Protein AF-A0A9N9Y2B2-F1 (afdb_monomer_lite)

Organism: NCBI:txid160290

Radius of gyration: 18.9 Å; chains: 1; bounding box: 48×34×52 Å

pLDDT: mean 86.0, std 14.07, range [33.62, 98.44]

Structure (mmCIF, N/CA/C/O backbone):
data_AF-A0A9N9Y2B2-F1
#
_entry.id   AF-A0A9N9Y2B2-F1
#
loop_
_atom_site.group_PDB
_atom_site.id
_atom_site.type_symbol
_atom_site.label_atom_id
_atom_site.label_alt_id
_atom_site.label_comp_id
_atom_site.label_asym_id
_atom_site.label_entity_id
_atom_site.label_seq_id
_atom_site.pdbx_PDB_ins_code
_atom_site.Cartn_x
_atom_site.Cartn_y
_atom_site.Cartn_z
_atom_site.occupancy
_atom_site.B_iso_or_equiv
_atom_site.auth_seq_id
_atom_site.auth_comp_id
_atom_site.auth_asym_id
_atom_site.auth_atom_id
_atom_site.pdbx_PDB_model_num
ATOM 1 N N . MET A 1 1 ? -9.941 16.160 -20.538 1.00 33.62 1 MET A N 1
ATOM 2 C CA . MET A 1 1 ? -9.736 14.767 -20.983 1.00 33.62 1 MET A CA 1
ATOM 3 C C . MET A 1 1 ? -9.881 13.913 -19.745 1.00 33.62 1 MET A C 1
ATOM 5 O O . MET A 1 1 ? -9.112 14.104 -18.819 1.00 33.62 1 MET A O 1
ATOM 9 N N . THR A 1 2 ? -10.937 13.114 -19.656 1.00 33.88 2 THR A N 1
ATOM 10 C CA . THR A 1 2 ? -11.208 12.275 -18.484 1.00 33.88 2 THR A CA 1
ATOM 11 C C . THR A 1 2 ? -10.246 11.093 -18.519 1.00 33.88 2 THR A C 1
ATOM 13 O O . THR A 1 2 ? -10.401 10.207 -19.362 1.00 33.88 2 THR A O 1
ATOM 16 N N . SER A 1 3 ? -9.213 11.123 -17.678 1.00 42.12 3 SER A N 1
ATOM 17 C CA . SER A 1 3 ? -8.336 9.982 -17.426 1.00 42.12 3 SER A CA 1
ATOM 18 C C . SER A 1 3 ? -9.209 8.787 -17.047 1.00 42.12 3 SER A C 1
ATOM 20 O O . SER A 1 3 ? -10.026 8.857 -16.135 1.00 42.12 3 SER A O 1
ATOM 22 N N . ASN A 1 4 ? -9.094 7.689 -17.792 1.00 54.09 4 ASN A N 1
ATOM 23 C CA . ASN A 1 4 ? -9.629 6.414 -17.340 1.00 54.09 4 ASN A CA 1
ATOM 24 C C . ASN A 1 4 ? -8.776 6.005 -16.125 1.00 54.09 4 ASN A C 1
ATOM 26 O O . ASN A 1 4 ? -7.581 5.772 -16.326 1.00 54.09 4 ASN A O 1
ATOM 30 N N . PRO A 1 5 ? -9.323 5.919 -14.896 1.00 53.19 5 PRO A N 1
ATOM 31 C CA . PRO A 1 5 ? -8.529 5.616 -13.701 1.00 53.19 5 PRO A CA 1
ATOM 32 C C . PRO A 1 5 ? -7.831 4.252 -13.801 1.00 53.19 5 PRO A C 1
ATOM 34 O O . PRO A 1 5 ? -6.803 4.024 -13.172 1.00 53.19 5 PRO A O 1
ATOM 37 N N . ALA A 1 6 ? -8.333 3.364 -14.666 1.00 65.56 6 ALA A N 1
ATOM 38 C CA . ALA A 1 6 ? -7.722 2.080 -14.978 1.00 65.56 6 ALA A CA 1
ATOM 39 C C . ALA A 1 6 ? -6.561 2.155 -15.988 1.00 65.56 6 ALA A C 1
ATOM 41 O O . ALA A 1 6 ? -6.009 1.113 -16.313 1.00 65.56 6 ALA A O 1
ATOM 42 N N . GLY A 1 7 ? -6.178 3.322 -16.515 1.00 86.25 7 GLY A N 1
ATOM 43 C CA . GLY A 1 7 ? -5.152 3.447 -17.560 1.00 86.25 7 GLY A CA 1
ATOM 44 C C . GLY A 1 7 ? -3.807 2.815 -17.172 1.00 86.25 7 GLY A C 1
ATOM 45 O O . GLY A 1 7 ? -3.395 1.845 -17.816 1.00 86.25 7 GLY A O 1
ATOM 46 N N . PRO A 1 8 ? -3.150 3.286 -16.093 1.00 92.69 8 PRO A N 1
ATOM 47 C CA . PRO A 1 8 ? -1.870 2.733 -15.647 1.00 92.69 8 PRO A CA 1
ATOM 48 C C . PRO A 1 8 ? -1.930 1.232 -15.328 1.00 92.69 8 PRO A C 1
ATOM 50 O O . PRO A 1 8 ? -1.086 0.463 -15.786 1.00 92.69 8 PRO A O 1
ATOM 53 N N . LEU A 1 9 ? -2.962 0.791 -14.600 1.00 92.75 9 LEU A N 1
ATOM 54 C CA . LEU A 1 9 ? -3.143 -0.621 -14.243 1.00 92.75 9 LEU A CA 1
ATOM 55 C C . LEU A 1 9 ? -3.489 -1.504 -15.443 1.00 92.75 9 LEU A C 1
ATOM 57 O O . LEU A 1 9 ? -3.036 -2.641 -15.512 1.00 92.75 9 LEU A O 1
ATOM 61 N N . SER A 1 10 ? -4.266 -1.003 -16.401 1.00 92.56 10 SER A N 1
ATOM 62 C CA . SER A 1 10 ? -4.596 -1.724 -17.632 1.00 92.56 10 SER A CA 1
ATOM 63 C C . SER A 1 10 ? -3.347 -1.939 -18.482 1.00 92.56 10 SER A C 1
ATOM 65 O O . SER A 1 10 ? -3.131 -3.048 -18.975 1.00 92.56 10 SER A O 1
ATOM 67 N N . ASN A 1 11 ? -2.502 -0.911 -18.621 1.00 92.56 11 ASN A N 1
ATOM 68 C CA . ASN A 1 11 ? -1.209 -1.028 -19.299 1.00 92.56 11 ASN A CA 1
ATOM 69 C C . ASN A 1 11 ? -0.308 -2.042 -18.581 1.00 92.56 11 ASN A C 1
ATOM 71 O O . ASN A 1 11 ? 0.253 -2.935 -19.220 1.00 92.56 11 ASN A O 1
ATOM 75 N N . CYS A 1 12 ? -0.240 -1.953 -17.250 1.00 94.38 12 CYS A N 1
ATOM 76 C CA . CYS A 1 12 ? 0.506 -2.884 -16.406 1.00 94.38 12 CYS A CA 1
ATOM 77 C C . CYS A 1 12 ? 0.048 -4.325 -16.595 1.00 94.38 12 CYS A C 1
ATOM 79 O O . CYS A 1 12 ? 0.856 -5.196 -16.910 1.00 94.38 12 CYS A O 1
ATOM 81 N N . LEU A 1 13 ? -1.258 -4.571 -16.528 1.00 92.12 13 LEU A N 1
ATOM 82 C CA . LEU A 1 13 ? -1.833 -5.892 -16.731 1.00 92.12 13 LEU A CA 1
ATOM 83 C C . LEU A 1 13 ? -1.521 -6.449 -18.125 1.00 92.12 13 LEU A C 1
ATOM 85 O O . LEU A 1 13 ? -1.232 -7.640 -18.252 1.00 92.12 13 LEU A O 1
ATOM 89 N N . ALA A 1 14 ? -1.560 -5.616 -19.168 1.00 90.88 14 ALA A N 1
ATOM 90 C CA . ALA A 1 14 ? -1.203 -6.034 -20.521 1.00 90.88 14 ALA A CA 1
ATOM 91 C C . ALA A 1 14 ? 0.268 -6.477 -20.604 1.00 90.88 14 ALA A C 1
ATOM 93 O O . ALA A 1 14 ? 0.543 -7.580 -21.084 1.00 90.88 14 ALA A O 1
ATOM 94 N N . LEU A 1 15 ? 1.198 -5.678 -20.070 1.00 90.06 15 LEU A N 1
ATOM 95 C CA . LEU A 1 15 ? 2.626 -6.014 -20.051 1.00 90.06 15 LEU A CA 1
ATOM 96 C C . LEU A 1 15 ? 2.925 -7.244 -19.185 1.00 90.06 15 LEU A C 1
ATOM 98 O O . LEU A 1 15 ? 3.677 -8.118 -19.614 1.00 90.06 15 LEU A O 1
ATOM 102 N N . CYS A 1 16 ? 2.301 -7.373 -18.012 1.00 87.56 16 CYS A N 1
ATOM 103 C CA . CYS A 1 16 ? 2.451 -8.546 -17.147 1.00 87.56 16 CYS A CA 1
ATOM 104 C C . CYS A 1 16 ? 1.927 -9.824 -17.810 1.00 87.56 16 CYS A C 1
ATOM 106 O O . CYS A 1 16 ? 2.573 -10.865 -17.719 1.00 87.56 16 CYS A O 1
ATOM 108 N N . ARG A 1 17 ? 0.796 -9.764 -18.527 1.00 86.81 17 ARG A N 1
ATOM 109 C CA . ARG A 1 17 ? 0.278 -10.910 -19.298 1.00 86.81 17 ARG A CA 1
ATOM 110 C C . ARG A 1 17 ? 1.218 -11.307 -20.424 1.00 86.81 17 ARG A C 1
ATOM 112 O O . ARG A 1 17 ? 1.419 -12.496 -20.650 1.00 86.81 17 ARG A O 1
ATOM 119 N N . MET A 1 18 ? 1.796 -10.336 -21.130 1.00 84.12 18 MET A N 1
ATOM 120 C CA . MET A 1 18 ? 2.814 -10.630 -22.136 1.00 84.12 18 MET A CA 1
ATOM 121 C C . MET A 1 18 ? 4.026 -11.292 -21.484 1.00 84.12 18 MET A C 1
ATOM 123 O O . MET A 1 18 ? 4.468 -12.327 -21.965 1.00 84.12 18 MET A O 1
ATOM 127 N N . TRP A 1 19 ? 4.524 -10.759 -20.370 1.00 78.75 19 TRP A N 1
ATOM 128 C CA . TRP A 1 19 ? 5.660 -11.331 -19.645 1.00 78.75 19 TRP A CA 1
ATOM 129 C C . TRP A 1 19 ? 5.400 -12.764 -19.166 1.00 78.75 19 TRP A C 1
ATOM 131 O O . TRP A 1 19 ? 6.219 -13.636 -19.436 1.00 78.75 19 TRP A O 1
ATOM 141 N N . ALA A 1 20 ? 4.231 -13.043 -18.583 1.00 78.56 20 ALA A N 1
ATOM 142 C CA . ALA A 1 20 ? 3.849 -14.386 -18.138 1.00 78.56 20 ALA A CA 1
ATOM 143 C C . ALA A 1 20 ? 3.726 -15.403 -19.289 1.00 78.56 20 ALA A C 1
ATOM 145 O O . ALA A 1 20 ? 3.994 -16.587 -19.102 1.00 78.56 20 ALA A O 1
ATOM 146 N N . ASN A 1 21 ? 3.326 -14.946 -20.480 1.00 75.25 21 ASN A N 1
ATOM 147 C CA . ASN A 1 21 ? 3.127 -15.797 -21.655 1.00 75.25 21 ASN A CA 1
ATOM 148 C C . ASN A 1 21 ? 4.372 -15.919 -22.550 1.00 75.25 21 ASN A C 1
ATOM 150 O O . ASN A 1 21 ? 4.338 -16.655 -23.539 1.00 75.25 21 ASN A O 1
ATOM 154 N N . ASN A 1 22 ? 5.462 -15.207 -22.252 1.00 66.62 22 ASN A N 1
ATOM 155 C CA . ASN A 1 22 ? 6.689 -15.333 -23.030 1.00 66.62 22 ASN A CA 1
ATOM 156 C C . ASN A 1 22 ? 7.475 -16.582 -22.604 1.00 66.62 22 ASN A C 1
ATOM 158 O O . ASN A 1 22 ? 8.072 -16.644 -21.534 1.00 66.62 22 ASN A O 1
ATOM 162 N N . SER A 1 23 ? 7.489 -17.574 -23.498 1.00 52.09 23 SER A N 1
ATOM 163 C CA . SER A 1 23 ? 8.469 -18.672 -23.535 1.00 52.09 23 SER A CA 1
ATOM 164 C C . SER A 1 23 ? 9.890 -18.093 -23.696 1.00 52.09 23 SER A C 1
ATOM 166 O O . SER A 1 23 ? 9.995 -16.992 -24.246 1.00 52.09 23 SER A O 1
ATOM 168 N N . PRO A 1 24 ? 10.981 -18.763 -23.255 1.00 52.66 24 PRO A N 1
ATOM 169 C CA . PRO A 1 24 ? 12.344 -18.223 -23.296 1.00 52.66 24 PRO A CA 1
ATOM 170 C C . PRO A 1 24 ? 12.865 -18.132 -24.738 1.00 52.66 24 PRO A C 1
ATOM 172 O O . PRO A 1 24 ? 13.703 -18.908 -25.180 1.00 52.66 24 PRO A O 1
ATOM 175 N N . VAL A 1 25 ? 12.336 -17.183 -25.500 1.00 48.28 25 VAL A N 1
ATOM 176 C CA . VAL A 1 25 ? 12.856 -16.765 -26.792 1.00 48.28 25 VAL A CA 1
ATOM 177 C C . VAL A 1 25 ? 13.709 -15.538 -26.511 1.00 48.28 25 VAL A C 1
ATOM 179 O O . VAL A 1 25 ? 13.207 -14.509 -26.057 1.00 48.28 25 VAL A O 1
ATOM 182 N N . GLU A 1 26 ? 15.008 -15.675 -26.767 1.00 53.09 26 GLU A N 1
ATOM 183 C CA . GLU A 1 26 ? 16.097 -14.749 -26.413 1.00 53.09 26 GLU A CA 1
ATOM 184 C C . GLU A 1 26 ? 15.899 -13.289 -26.872 1.00 53.09 26 GLU A C 1
ATOM 186 O O . GLU A 1 26 ? 16.613 -12.406 -26.420 1.00 53.09 26 GLU A O 1
ATOM 191 N N . THR A 1 27 ? 14.915 -13.001 -27.729 1.00 52.41 27 THR A N 1
ATOM 192 C CA . THR A 1 27 ? 14.621 -11.657 -28.262 1.00 52.41 27 THR A CA 1
ATOM 193 C C . THR A 1 27 ? 13.356 -10.999 -27.694 1.00 52.41 27 THR A C 1
ATOM 195 O O . THR A 1 27 ? 13.263 -9.773 -27.696 1.00 52.41 27 THR A O 1
ATOM 198 N N . GLY A 1 28 ? 12.384 -11.764 -27.180 1.00 53.97 28 GLY A N 1
ATOM 199 C CA . GLY A 1 28 ? 11.117 -11.217 -26.662 1.00 53.97 28 GLY A CA 1
ATOM 200 C C . GLY A 1 28 ? 11.207 -10.702 -25.221 1.00 53.97 28 GLY A C 1
ATOM 201 O O . GLY A 1 28 ? 10.561 -9.715 -24.861 1.00 53.97 28 GLY A O 1
ATOM 202 N N . GLY A 1 29 ? 12.053 -11.341 -24.406 1.00 61.97 29 GLY A N 1
ATOM 203 C CA . GLY A 1 29 ? 12.238 -10.991 -22.995 1.00 61.97 29 GLY A CA 1
ATOM 204 C C . GLY A 1 29 ? 12.868 -9.613 -22.783 1.00 61.97 29 GLY A C 1
ATOM 205 O O . GLY A 1 29 ? 12.441 -8.878 -21.894 1.00 61.97 29 GLY A O 1
ATOM 206 N N . ASP A 1 30 ? 13.830 -9.228 -23.623 1.00 72.19 30 ASP A N 1
ATOM 207 C CA . ASP A 1 30 ? 14.527 -7.942 -23.498 1.00 72.19 30 ASP A CA 1
ATOM 208 C C . ASP A 1 30 ? 13.639 -6.757 -23.896 1.00 72.19 30 ASP A C 1
ATOM 210 O O . ASP A 1 30 ? 13.640 -5.726 -23.221 1.00 72.19 30 ASP A O 1
ATOM 214 N N . PHE A 1 31 ? 12.800 -6.912 -24.927 1.00 78.62 31 PHE A N 1
ATOM 215 C CA . PHE A 1 31 ? 11.842 -5.876 -25.326 1.00 78.62 31 PHE A CA 1
ATOM 216 C C . PHE A 1 31 ? 10.807 -5.587 -24.230 1.00 78.62 31 PHE A C 1
ATOM 218 O O . PHE A 1 31 ? 10.499 -4.427 -23.944 1.00 78.62 31 PHE A O 1
ATOM 225 N N . LEU A 1 32 ? 10.277 -6.632 -23.587 1.00 81.38 32 LEU A N 1
ATOM 226 C CA . LEU A 1 32 ? 9.321 -6.468 -22.492 1.00 81.38 32 LEU A CA 1
ATOM 227 C C . LEU A 1 32 ? 9.939 -5.816 -21.265 1.00 81.38 32 LEU A C 1
ATOM 229 O O . LEU A 1 32 ? 9.337 -4.918 -20.682 1.00 81.38 32 LEU A O 1
ATOM 233 N N . LYS A 1 33 ? 11.156 -6.226 -20.911 1.00 81.19 33 LYS A N 1
ATOM 234 C CA . LYS A 1 33 ? 11.938 -5.611 -19.839 1.00 81.19 33 LYS A CA 1
ATOM 235 C C . LYS A 1 33 ? 12.133 -4.112 -20.075 1.00 81.19 33 LYS A C 1
ATOM 237 O O . LYS A 1 33 ? 11.8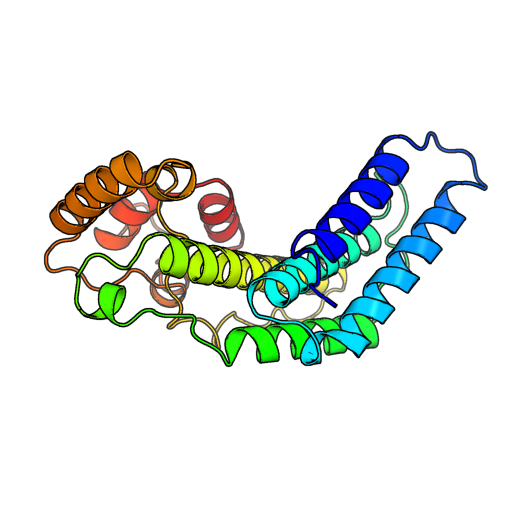98 -3.312 -19.170 1.00 81.19 33 LYS A O 1
ATOM 242 N N . VAL A 1 34 ? 12.502 -3.720 -21.297 1.00 86.88 34 VAL A N 1
ATOM 243 C CA . VAL A 1 34 ? 12.619 -2.303 -21.680 1.00 86.88 34 VAL A CA 1
ATOM 244 C C . VAL A 1 34 ? 11.266 -1.602 -21.586 1.00 86.88 34 VAL A C 1
ATOM 246 O O . VAL A 1 34 ? 11.189 -0.537 -20.988 1.00 86.88 34 VAL A O 1
ATOM 249 N N . SER A 1 35 ? 10.194 -2.218 -22.088 1.00 90.25 35 SER A N 1
ATOM 250 C CA . SER A 1 35 ? 8.844 -1.636 -22.068 1.00 90.25 35 SER A CA 1
ATOM 251 C C . SER A 1 35 ? 8.338 -1.377 -20.644 1.00 90.25 35 SER A C 1
ATOM 253 O O . SER A 1 35 ? 7.822 -0.299 -20.361 1.00 90.25 35 SER A O 1
ATOM 255 N N . MET A 1 36 ? 8.535 -2.332 -19.729 1.00 91.00 36 MET A N 1
ATOM 256 C CA . MET A 1 36 ? 8.195 -2.181 -18.310 1.00 91.00 36 MET A CA 1
ATOM 257 C C . MET A 1 36 ? 9.021 -1.081 -17.640 1.00 91.00 36 MET A C 1
ATOM 259 O O . MET A 1 36 ? 8.463 -0.266 -16.909 1.00 91.00 36 MET A O 1
ATOM 263 N N . LYS A 1 37 ? 10.333 -1.014 -17.912 1.00 90.88 37 LYS A N 1
ATOM 264 C CA . LYS A 1 37 ? 11.187 0.058 -17.378 1.00 90.88 37 LYS A CA 1
ATOM 265 C C . LYS A 1 37 ? 10.758 1.427 -17.904 1.00 90.88 37 LYS A C 1
ATOM 267 O O . LYS A 1 37 ? 10.664 2.369 -17.125 1.00 90.88 37 LYS A O 1
ATOM 272 N N . THR A 1 38 ? 10.475 1.546 -19.200 1.00 93.06 38 THR A N 1
ATOM 273 C CA . THR A 1 38 ? 9.998 2.793 -19.810 1.00 93.06 38 THR A CA 1
ATOM 274 C C . THR A 1 38 ? 8.685 3.249 -19.186 1.00 93.06 38 THR A C 1
ATOM 276 O O . THR A 1 38 ? 8.570 4.416 -18.818 1.00 93.06 38 THR A O 1
ATOM 279 N N . GLU A 1 39 ? 7.723 2.343 -19.018 1.00 95.06 39 GLU A N 1
ATOM 280 C CA . GLU A 1 39 ? 6.435 2.692 -18.420 1.00 95.06 39 GLU A CA 1
ATOM 281 C C . GLU A 1 39 ? 6.572 3.047 -16.935 1.00 95.06 39 GLU A C 1
ATOM 283 O O . GLU A 1 39 ? 5.974 4.027 -16.499 1.00 95.06 39 GLU A O 1
ATOM 288 N N . LEU A 1 40 ? 7.412 2.341 -16.166 1.00 95.50 40 LEU A N 1
ATOM 289 C CA . LEU A 1 40 ? 7.710 2.742 -14.788 1.00 95.50 40 LEU A CA 1
ATOM 290 C C . LEU A 1 40 ? 8.274 4.165 -14.737 1.00 95.50 40 LEU A C 1
ATOM 292 O O . LEU A 1 40 ? 7.774 4.988 -13.977 1.00 95.50 40 LEU A O 1
ATOM 296 N N . LEU A 1 41 ? 9.297 4.469 -15.540 1.00 95.12 41 LEU A N 1
ATOM 297 C CA . LEU A 1 41 ? 9.915 5.797 -15.547 1.00 95.12 41 LEU A CA 1
ATOM 298 C C . LEU A 1 41 ? 8.915 6.887 -15.948 1.00 95.12 41 LEU A C 1
ATOM 300 O O . LEU A 1 41 ? 8.953 7.977 -15.386 1.00 95.12 41 LEU A O 1
ATOM 304 N N . ARG A 1 42 ? 7.990 6.595 -16.869 1.00 96.38 42 ARG A N 1
ATOM 305 C CA . ARG A 1 42 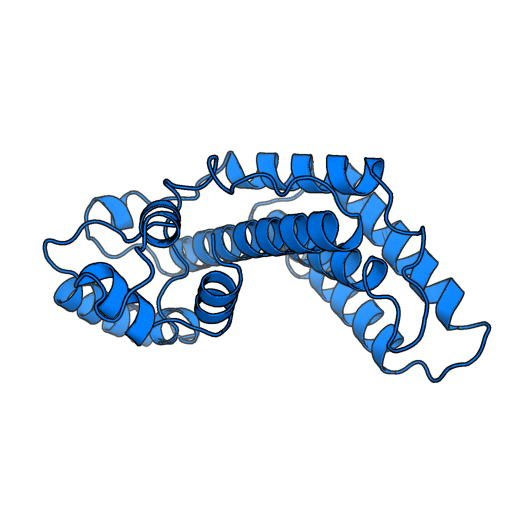? 6.887 7.504 -17.202 1.00 96.38 42 ARG A CA 1
ATOM 306 C C . ARG A 1 42 ? 6.012 7.785 -15.978 1.00 96.38 42 ARG A C 1
ATOM 308 O O . ARG A 1 42 ? 5.789 8.944 -15.645 1.00 96.38 42 ARG A O 1
ATOM 315 N N . LEU A 1 43 ? 5.572 6.741 -15.269 1.00 97.25 43 LEU A N 1
ATOM 316 C CA . LEU A 1 43 ? 4.755 6.888 -14.057 1.00 97.25 43 LEU A CA 1
ATOM 317 C C . 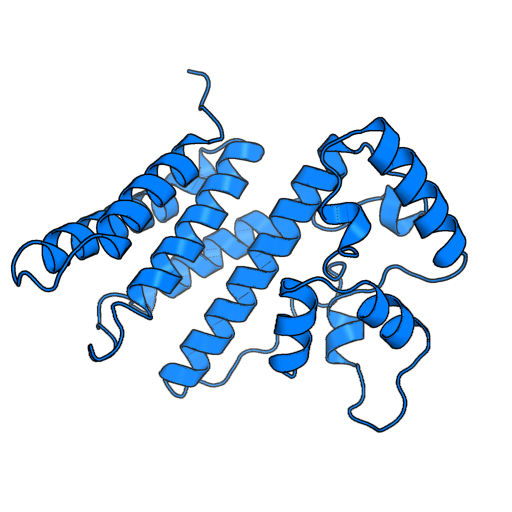LEU A 1 43 ? 5.480 7.681 -12.962 1.00 97.25 43 LEU A C 1
ATOM 319 O O . LEU A 1 43 ? 4.863 8.534 -12.334 1.00 97.25 43 LEU A O 1
ATOM 323 N N . LEU A 1 44 ? 6.780 7.445 -12.769 1.00 96.62 44 LEU A N 1
ATOM 324 C CA . LEU A 1 44 ? 7.601 8.156 -11.782 1.00 96.62 44 LEU A CA 1
ATOM 325 C C . LEU A 1 44 ? 7.801 9.646 -12.107 1.00 96.62 44 LEU A C 1
ATOM 327 O O . LEU A 1 44 ? 8.050 10.425 -11.194 1.00 96.62 44 LEU A O 1
ATOM 331 N N . ASN A 1 45 ? 7.675 10.050 -13.373 1.00 96.44 45 ASN A N 1
ATOM 332 C CA . ASN A 1 45 ? 7.804 11.452 -13.782 1.00 96.44 45 ASN A CA 1
ATOM 333 C C . ASN A 1 45 ? 6.464 12.201 -13.804 1.00 96.44 45 ASN A C 1
ATOM 335 O O . ASN A 1 45 ? 6.436 13.407 -13.587 1.00 96.44 45 ASN A O 1
ATOM 339 N N . GLU A 1 46 ? 5.362 11.502 -14.081 1.00 95.50 46 GLU A N 1
ATOM 340 C CA . GLU A 1 46 ? 4.052 12.121 -14.341 1.00 95.50 46 GLU A CA 1
ATOM 341 C C . GLU A 1 46 ? 3.089 12.029 -13.147 1.00 95.50 46 GLU A C 1
ATOM 343 O O . GLU A 1 46 ? 1.976 12.547 -13.216 1.00 95.50 46 GLU A O 1
ATOM 348 N N . TYR A 1 47 ? 3.470 11.371 -12.041 1.00 95.75 47 TYR A N 1
ATOM 349 C CA . TYR A 1 47 ? 2.506 11.035 -10.988 1.00 95.75 47 TYR A CA 1
ATOM 350 C C . TYR A 1 47 ? 1.796 12.238 -10.360 1.00 95.75 47 TYR A C 1
ATOM 352 O O . TYR A 1 47 ? 0.636 12.124 -9.975 1.00 95.75 47 TYR A O 1
ATOM 360 N N . GLN A 1 48 ? 2.463 13.390 -10.280 1.00 94.94 48 GLN A N 1
ATOM 361 C CA . GLN A 1 48 ? 1.904 14.610 -9.688 1.00 94.94 48 GLN A CA 1
ATOM 362 C C . GLN A 1 48 ? 0.757 15.209 -10.518 1.00 94.94 48 GLN A C 1
ATOM 364 O O . GLN A 1 48 ? 0.017 16.054 -10.020 1.00 94.94 48 GLN A O 1
ATOM 369 N N . GLU A 1 49 ? 0.598 14.776 -11.770 1.00 93.94 49 GLU A N 1
ATOM 370 C CA . GLU A 1 49 ? -0.465 15.223 -12.673 1.00 93.94 49 GLU A CA 1
ATOM 371 C C . GLU A 1 49 ? -1.733 14.358 -12.566 1.00 93.94 49 GLU A C 1
ATOM 373 O O . GLU A 1 49 ? -2.775 14.715 -13.123 1.00 93.94 49 GLU A O 1
ATOM 378 N N . TYR A 1 50 ? -1.671 13.221 -11.862 1.00 93.44 50 TYR A N 1
ATOM 379 C CA . TYR A 1 50 ? -2.797 12.299 -11.733 1.00 93.44 50 TYR A CA 1
ATOM 380 C C . TYR A 1 50 ? -3.794 12.715 -10.646 1.00 93.44 50 TYR A C 1
ATOM 382 O O . TYR A 1 50 ? -3.439 13.194 -9.572 1.00 93.44 50 TYR A O 1
ATOM 390 N N . ASP A 1 51 ? -5.074 12.454 -10.912 1.00 90.50 51 ASP A N 1
ATOM 391 C CA . ASP A 1 51 ? -6.169 12.607 -9.958 1.00 90.50 51 ASP A CA 1
ATOM 392 C C . ASP A 1 51 ? -6.304 11.379 -9.042 1.00 90.50 51 ASP A C 1
ATOM 394 O O . ASP A 1 51 ? -5.781 10.310 -9.343 1.00 90.50 51 ASP A O 1
ATOM 398 N N . GLY A 1 52 ? -7.020 11.510 -7.919 1.00 87.12 52 GLY A N 1
ATOM 399 C CA . GLY A 1 52 ? -6.978 10.560 -6.794 1.00 87.12 52 GLY A CA 1
ATOM 400 C C . GLY A 1 52 ? -6.994 9.067 -7.160 1.00 87.12 52 GLY A C 1
ATOM 401 O O . GLY A 1 52 ? -6.105 8.326 -6.743 1.00 87.12 52 GLY A O 1
ATOM 402 N N . ALA A 1 53 ? -7.959 8.612 -7.965 1.00 88.25 53 ALA A N 1
ATOM 403 C CA . ALA A 1 53 ? -8.043 7.202 -8.357 1.00 88.25 53 ALA A CA 1
ATOM 404 C C . ALA A 1 53 ? -6.922 6.784 -9.328 1.00 88.25 53 ALA A C 1
ATOM 406 O O . ALA A 1 53 ? -6.326 5.718 -9.160 1.00 88.25 53 ALA A O 1
ATOM 407 N N . THR A 1 54 ? -6.600 7.629 -10.312 1.00 93.25 54 THR A N 1
ATOM 408 C CA . THR A 1 54 ? -5.519 7.376 -11.278 1.00 93.25 54 THR A CA 1
ATOM 409 C C . THR A 1 54 ? -4.153 7.381 -10.598 1.00 93.25 54 THR A C 1
ATOM 411 O O . THR A 1 54 ? -3.296 6.577 -10.950 1.00 93.25 54 THR A O 1
ATOM 414 N N . LEU A 1 55 ? -3.958 8.233 -9.590 1.00 95.25 55 LEU A N 1
ATOM 415 C CA . LEU A 1 55 ? -2.740 8.341 -8.794 1.00 95.25 55 LEU A CA 1
ATOM 416 C C . LEU A 1 55 ? -2.451 7.031 -8.050 1.00 95.25 55 LEU A C 1
ATOM 418 O O . LEU A 1 55 ? -1.345 6.501 -8.135 1.00 95.25 55 LEU A O 1
ATOM 422 N N . VAL A 1 56 ? -3.457 6.469 -7.369 1.00 95.12 56 VAL A N 1
ATOM 423 C CA . VAL A 1 56 ? -3.319 5.178 -6.674 1.00 95.12 56 VAL A CA 1
ATOM 424 C C . VAL A 1 56 ? -3.092 4.043 -7.675 1.00 95.12 56 VAL A C 1
ATOM 426 O O . VAL A 1 56 ? -2.215 3.210 -7.459 1.00 95.12 56 VAL A O 1
ATOM 429 N N . ALA A 1 57 ? -3.812 4.030 -8.800 1.00 95.75 57 ALA A N 1
ATOM 430 C CA . ALA A 1 57 ? -3.612 3.039 -9.858 1.00 95.75 57 ALA A CA 1
ATOM 431 C C . ALA A 1 57 ? -2.200 3.113 -10.476 1.00 95.75 57 ALA A C 1
ATOM 433 O O . ALA A 1 57 ? -1.567 2.085 -10.718 1.00 95.75 57 ALA A O 1
ATOM 434 N N . ALA A 1 58 ? -1.681 4.322 -10.703 1.00 97.38 58 ALA A N 1
ATOM 435 C CA . ALA A 1 58 ? -0.316 4.558 -11.163 1.00 97.38 58 ALA A CA 1
ATOM 436 C C . ALA A 1 58 ? 0.713 4.052 -10.149 1.00 97.38 58 ALA A C 1
ATOM 438 O O . ALA A 1 58 ? 1.665 3.377 -10.533 1.00 97.38 58 ALA A O 1
ATOM 439 N N . PHE A 1 59 ? 0.497 4.315 -8.861 1.00 97.62 59 PHE A N 1
ATOM 440 C CA . PHE A 1 59 ? 1.378 3.841 -7.800 1.00 97.62 59 PHE A CA 1
ATOM 441 C C . PHE A 1 59 ? 1.396 2.308 -7.704 1.00 97.62 59 PHE A C 1
ATOM 443 O O . PHE A 1 59 ? 2.463 1.698 -7.662 1.00 97.62 59 PHE A O 1
ATOM 450 N N . GLN A 1 60 ? 0.229 1.664 -7.779 1.00 97.44 60 GLN A N 1
ATOM 451 C CA . GLN A 1 60 ? 0.115 0.202 -7.823 1.00 97.44 60 GLN A CA 1
ATOM 452 C C . GLN A 1 60 ? 0.837 -0.396 -9.038 1.00 97.44 60 GLN A C 1
ATOM 454 O O . GLN A 1 60 ? 1.606 -1.346 -8.892 1.00 97.44 60 GLN A O 1
ATOM 459 N N . ALA A 1 61 ? 0.642 0.178 -10.229 1.00 97.31 61 ALA A N 1
ATOM 460 C CA . ALA A 1 61 ? 1.343 -0.243 -11.440 1.00 97.31 61 ALA A CA 1
ATOM 461 C C . ALA A 1 61 ? 2.868 -0.086 -11.305 1.00 97.31 61 ALA A C 1
ATOM 463 O O . ALA A 1 61 ? 3.616 -0.989 -11.683 1.00 97.31 61 ALA A O 1
ATOM 464 N N . ALA A 1 62 ? 3.332 1.024 -10.723 1.00 97.06 62 ALA A N 1
ATOM 465 C CA . ALA A 1 62 ? 4.749 1.281 -10.489 1.00 97.06 62 ALA A CA 1
ATOM 466 C C . ALA A 1 62 ? 5.387 0.223 -9.572 1.00 97.06 62 ALA A C 1
ATOM 468 O O . ALA A 1 62 ? 6.447 -0.312 -9.902 1.00 97.06 62 ALA A O 1
ATOM 469 N N . ILE A 1 63 ? 4.715 -0.146 -8.474 1.00 96.62 63 ILE A N 1
ATOM 470 C CA . ILE A 1 63 ? 5.169 -1.215 -7.570 1.00 96.62 63 ILE A CA 1
ATOM 471 C C . ILE A 1 63 ? 5.236 -2.561 -8.307 1.00 96.62 63 ILE A C 1
ATOM 473 O O . ILE A 1 63 ? 6.229 -3.274 -8.184 1.00 96.62 63 ILE A O 1
ATOM 477 N N . ILE A 1 64 ? 4.231 -2.902 -9.121 1.00 95.06 64 ILE A N 1
ATOM 478 C CA . ILE A 1 64 ? 4.228 -4.157 -9.894 1.00 95.06 64 ILE A CA 1
ATOM 479 C C . ILE A 1 64 ? 5.407 -4.205 -10.875 1.00 95.06 64 ILE A C 1
ATOM 481 O O . ILE A 1 64 ? 6.098 -5.223 -10.948 1.00 95.06 64 ILE A O 1
ATOM 485 N N . TYR A 1 65 ? 5.683 -3.117 -11.602 1.00 93.69 65 TYR A N 1
ATOM 486 C CA . TYR A 1 65 ? 6.851 -3.059 -12.486 1.00 93.69 65 TYR A CA 1
ATOM 487 C C . TYR A 1 65 ? 8.165 -3.178 -11.714 1.00 93.69 65 TYR A C 1
ATOM 489 O O . TYR A 1 65 ? 9.075 -3.872 -12.170 1.00 93.69 65 TYR A O 1
ATOM 497 N N . ALA A 1 66 ? 8.270 -2.543 -10.544 1.00 92.62 66 ALA A N 1
ATOM 498 C CA . ALA A 1 66 ? 9.442 -2.648 -9.681 1.00 92.62 66 ALA A CA 1
ATOM 499 C C . ALA A 1 66 ? 9.678 -4.098 -9.223 1.00 92.62 66 ALA A C 1
ATOM 501 O O . ALA A 1 66 ? 10.790 -4.608 -9.370 1.00 92.62 66 ALA A O 1
ATOM 502 N N . ILE A 1 67 ? 8.626 -4.798 -8.779 1.00 90.56 67 ILE A N 1
ATOM 503 C CA . ILE A 1 67 ? 8.673 -6.228 -8.429 1.00 90.56 67 ILE A CA 1
ATOM 504 C C . ILE A 1 67 ? 9.126 -7.063 -9.634 1.00 90.56 67 ILE A C 1
ATOM 506 O O . ILE A 1 67 ? 10.045 -7.870 -9.508 1.00 90.56 67 ILE A O 1
ATOM 510 N N . ALA A 1 68 ? 8.535 -6.849 -10.814 1.00 86.75 68 ALA A N 1
ATOM 511 C CA . ALA A 1 68 ? 8.890 -7.592 -12.025 1.00 86.75 68 ALA A CA 1
ATOM 512 C C . ALA A 1 68 ? 10.358 -7.385 -12.445 1.00 86.75 68 ALA A C 1
ATOM 514 O O . ALA A 1 68 ? 11.006 -8.314 -12.924 1.00 86.75 68 ALA A O 1
ATOM 515 N N . MET A 1 69 ? 10.914 -6.185 -12.246 1.00 84.44 69 MET A N 1
ATOM 516 C CA . MET A 1 69 ? 12.325 -5.907 -12.543 1.00 84.44 69 MET A CA 1
ATOM 517 C C . MET A 1 69 ? 13.289 -6.467 -11.495 1.00 84.44 69 MET A C 1
ATOM 519 O O . MET A 1 69 ? 14.399 -6.873 -11.854 1.00 84.44 69 MET A O 1
ATOM 523 N N . LEU A 1 70 ? 12.875 -6.507 -10.225 1.00 82.62 70 LEU A N 1
ATOM 524 C CA . LEU A 1 70 ? 13.643 -7.133 -9.150 1.00 82.62 70 LEU A CA 1
ATOM 525 C C . LEU A 1 70 ? 13.690 -8.663 -9.322 1.00 82.62 70 LEU A C 1
ATOM 527 O O . LEU A 1 70 ? 14.732 -9.275 -9.086 1.00 82.62 70 LEU A O 1
ATOM 531 N N . PHE A 1 71 ? 12.606 -9.265 -9.831 1.00 78.69 71 PHE A N 1
ATOM 532 C CA . PHE A 1 71 ? 12.453 -10.711 -10.046 1.00 78.69 71 PHE A CA 1
ATOM 533 C C . PHE A 1 71 ? 12.142 -11.070 -11.520 1.00 78.69 71 PHE A C 1
ATOM 535 O O . PHE A 1 71 ? 11.042 -11.524 -11.837 1.00 78.69 71 PHE A O 1
ATOM 542 N N . PRO A 1 72 ? 13.105 -10.916 -12.449 1.00 64.06 72 PRO A N 1
ATOM 543 C CA . PRO A 1 72 ? 12.856 -10.966 -13.895 1.00 64.06 72 PRO A CA 1
ATOM 544 C C . PRO A 1 72 ? 12.496 -12.347 -14.475 1.00 64.06 72 PRO A C 1
ATOM 546 O O . PRO A 1 72 ? 11.935 -12.385 -15.572 1.00 64.06 72 PRO A O 1
ATOM 549 N N . ALA A 1 73 ? 12.824 -13.459 -13.798 1.00 63.19 73 ALA A N 1
ATOM 550 C CA . ALA A 1 73 ? 12.362 -14.826 -14.097 1.00 63.19 73 ALA A CA 1
ATOM 551 C C . ALA A 1 73 ? 12.887 -15.837 -13.051 1.00 63.19 73 ALA A C 1
ATOM 553 O O . ALA A 1 73 ? 13.958 -15.610 -12.477 1.00 63.19 73 ALA A O 1
ATOM 554 N N . PRO A 1 74 ? 12.233 -17.004 -12.872 1.00 47.53 74 PRO A N 1
ATOM 555 C CA . PRO A 1 74 ? 12.861 -18.153 -12.228 1.00 47.53 74 PRO A CA 1
ATOM 556 C C . PRO A 1 74 ? 14.142 -18.519 -12.993 1.00 47.53 74 PRO A C 1
ATOM 558 O O . PRO A 1 74 ? 14.108 -18.693 -14.209 1.00 47.53 74 PRO A O 1
ATOM 561 N N . HIS A 1 75 ? 15.269 -18.633 -12.289 1.00 49.84 75 HIS A N 1
ATOM 562 C CA . HIS A 1 75 ? 16.589 -19.007 -12.831 1.00 49.84 75 HIS A CA 1
ATOM 563 C C . HIS A 1 75 ? 17.355 -17.947 -13.644 1.00 49.84 75 HIS A C 1
ATOM 565 O O . HIS A 1 75 ? 18.453 -18.250 -14.112 1.00 49.84 75 HIS A O 1
ATOM 571 N N . GLN A 1 76 ? 16.860 -16.711 -13.782 1.00 52.66 76 GLN A N 1
ATOM 572 C CA . GLN A 1 76 ? 17.702 -15.606 -14.263 1.00 52.66 76 GLN A CA 1
ATOM 573 C C . GLN A 1 76 ? 18.357 -14.892 -13.074 1.00 52.66 76 GLN A C 1
ATOM 575 O O . GLN A 1 76 ? 17.690 -14.681 -12.060 1.00 52.66 76 GLN A O 1
ATOM 580 N N . PRO A 1 77 ? 19.650 -14.521 -13.162 1.00 53.41 77 PRO A N 1
ATOM 581 C CA . PRO A 1 77 ? 20.279 -13.738 -12.108 1.00 53.41 77 PRO A CA 1
ATOM 582 C C . PRO A 1 77 ? 19.517 -12.414 -11.921 1.00 53.41 77 PRO A C 1
ATOM 584 O O . PRO A 1 77 ? 18.969 -11.896 -12.904 1.00 53.41 77 PRO A O 1
ATOM 587 N N . PRO A 1 78 ? 19.493 -11.852 -10.696 1.00 56.56 78 PRO A N 1
ATOM 588 C CA . PRO A 1 78 ? 18.898 -10.546 -10.435 1.00 56.56 78 PRO A CA 1
ATOM 589 C C . PRO A 1 78 ? 19.413 -9.543 -11.467 1.00 56.56 78 PRO A C 1
ATOM 591 O O . PRO A 1 78 ? 20.624 -9.367 -11.638 1.00 56.56 78 PRO A O 1
ATOM 594 N N . SER A 1 79 ? 18.501 -8.948 -12.232 1.00 58.19 79 SER A N 1
ATOM 595 C CA . SER A 1 79 ? 18.907 -8.022 -13.281 1.00 58.19 79 SER A CA 1
ATOM 596 C C . SER A 1 79 ? 19.356 -6.704 -12.652 1.00 58.19 79 SER A C 1
ATOM 598 O O . SER A 1 79 ? 18.719 -6.204 -11.730 1.00 58.19 79 SER A O 1
ATOM 600 N N . LYS A 1 80 ? 20.399 -6.069 -13.200 1.00 62.41 80 LYS A N 1
ATOM 601 C CA . LYS A 1 80 ? 20.778 -4.684 -12.846 1.00 62.41 80 LYS A CA 1
ATOM 602 C C . LYS A 1 80 ? 19.773 -3.636 -13.360 1.00 62.41 80 LYS A C 1
ATOM 604 O O . LYS A 1 80 ? 20.128 -2.473 -13.526 1.00 62.41 80 LYS A O 1
ATOM 609 N N . MET A 1 81 ? 18.553 -4.038 -13.721 1.00 64.44 81 MET A N 1
ATOM 610 C CA . MET A 1 81 ? 17.575 -3.131 -14.322 1.00 64.44 81 MET A CA 1
ATOM 611 C C . MET A 1 81 ? 16.927 -2.201 -13.310 1.00 64.44 81 MET A C 1
ATOM 613 O O . MET A 1 81 ? 16.528 -1.099 -13.696 1.00 64.44 81 MET A O 1
ATOM 617 N N . PHE A 1 82 ? 16.854 -2.639 -12.053 1.00 76.50 82 PHE A N 1
ATOM 618 C CA . PHE A 1 82 ? 16.384 -1.840 -10.939 1.00 76.50 82 PHE A CA 1
ATOM 619 C C . PHE A 1 82 ? 17.587 -1.210 -10.232 1.00 76.50 82 PHE A C 1
ATOM 621 O O . PHE A 1 82 ? 18.411 -1.903 -9.639 1.00 76.50 82 PHE A O 1
ATOM 628 N N . ASP A 1 83 ? 17.724 0.105 -10.374 1.00 83.19 83 ASP A N 1
ATOM 629 C CA . ASP A 1 83 ? 18.830 0.883 -9.822 1.00 83.19 83 ASP A CA 1
ATOM 630 C C . ASP A 1 83 ? 18.380 1.719 -8.612 1.00 83.19 83 ASP A C 1
ATOM 632 O O . ASP A 1 83 ? 17.189 1.936 -8.380 1.00 83.19 83 ASP A O 1
ATOM 636 N N . LEU A 1 84 ? 19.352 2.199 -7.827 1.00 84.75 84 LEU A N 1
ATOM 637 C CA . LEU A 1 84 ? 19.089 3.001 -6.627 1.00 84.75 84 LEU A CA 1
ATOM 638 C C . LEU A 1 84 ? 18.318 4.294 -6.935 1.00 84.75 84 LEU A C 1
ATOM 640 O O . LEU A 1 84 ? 17.531 4.738 -6.105 1.00 84.75 84 LEU A O 1
ATOM 644 N N . SER A 1 85 ? 18.504 4.884 -8.121 1.00 89.81 85 SER A N 1
ATOM 645 C CA . SER A 1 85 ? 17.742 6.061 -8.559 1.00 89.81 85 SER A CA 1
ATOM 646 C C . SER A 1 85 ? 16.263 5.749 -8.773 1.00 89.81 85 SER A C 1
ATOM 648 O O . SER A 1 85 ? 15.408 6.523 -8.354 1.00 89.81 85 SER A O 1
ATOM 650 N N . THR A 1 86 ? 15.955 4.599 -9.374 1.00 90.88 86 THR A N 1
ATOM 651 C CA . THR A 1 86 ? 14.579 4.134 -9.577 1.00 90.88 86 THR A CA 1
ATOM 652 C C . THR A 1 86 ? 13.915 3.840 -8.234 1.00 90.88 86 THR A C 1
ATOM 654 O O . THR A 1 86 ? 12.767 4.225 -8.027 1.00 90.88 86 THR A O 1
ATOM 657 N N . LEU A 1 87 ? 14.646 3.223 -7.296 1.00 90.50 87 LEU A N 1
ATOM 658 C CA . LEU A 1 87 ? 14.165 3.026 -5.928 1.00 90.50 87 LEU A CA 1
ATOM 659 C C . LEU A 1 87 ? 13.866 4.362 -5.243 1.00 90.50 87 LEU A C 1
ATOM 661 O O . LEU A 1 87 ? 12.782 4.526 -4.698 1.00 90.50 87 LEU A O 1
ATOM 665 N N . ALA A 1 88 ? 14.794 5.319 -5.289 1.00 91.44 88 ALA A N 1
ATOM 666 C CA . ALA A 1 88 ? 14.613 6.627 -4.665 1.00 91.44 88 ALA A CA 1
ATOM 667 C C . ALA A 1 88 ? 13.383 7.368 -5.217 1.00 91.44 88 ALA A C 1
ATOM 669 O O . ALA A 1 88 ? 12.584 7.879 -4.437 1.00 91.44 88 ALA A O 1
ATOM 670 N N . ALA A 1 89 ? 13.182 7.351 -6.538 1.00 94.88 89 ALA A N 1
ATOM 671 C CA . ALA A 1 89 ? 12.005 7.945 -7.170 1.00 94.88 89 ALA A CA 1
ATOM 672 C C . ALA A 1 89 ? 10.699 7.226 -6.781 1.00 94.88 89 ALA A C 1
ATOM 674 O O . ALA A 1 89 ? 9.682 7.872 -6.537 1.00 94.88 89 ALA A O 1
ATOM 675 N N . LEU A 1 90 ? 10.713 5.891 -6.671 1.00 95.62 90 LEU A N 1
ATOM 676 C CA . LEU A 1 90 ? 9.550 5.130 -6.204 1.00 95.62 90 LEU A CA 1
ATOM 677 C C . LEU A 1 90 ? 9.206 5.454 -4.742 1.00 95.62 90 LEU A C 1
ATOM 679 O O . LEU A 1 90 ? 8.029 5.579 -4.404 1.00 95.62 90 LEU A O 1
ATOM 683 N N . LYS A 1 91 ? 10.222 5.639 -3.892 1.00 93.50 91 LYS A N 1
ATOM 684 C CA . LYS A 1 91 ? 10.056 6.080 -2.500 1.00 93.50 91 LYS A CA 1
ATOM 685 C C . LYS A 1 91 ? 9.475 7.485 -2.413 1.00 93.50 91 LYS A C 1
ATOM 687 O O . LYS A 1 91 ? 8.560 7.709 -1.633 1.00 93.50 91 LYS A O 1
ATOM 692 N N . GLU A 1 92 ? 9.954 8.412 -3.238 1.00 94.94 92 GLU A N 1
ATOM 693 C CA . GLU A 1 92 ? 9.403 9.769 -3.319 1.00 94.94 92 GLU A CA 1
ATOM 694 C C . GLU A 1 92 ? 7.925 9.756 -3.733 1.00 94.94 92 GLU A C 1
ATOM 696 O O . GLU A 1 92 ? 7.102 10.446 -3.131 1.00 94.94 92 GLU A O 1
ATOM 701 N N . PHE A 1 93 ? 7.559 8.900 -4.691 1.00 96.94 93 PHE A N 1
ATOM 702 C CA . PHE A 1 93 ? 6.160 8.694 -5.052 1.00 96.94 93 PHE A CA 1
ATOM 703 C C . PHE A 1 93 ? 5.356 8.118 -3.866 1.00 96.94 93 PHE A C 1
ATOM 705 O O . PHE A 1 93 ? 4.269 8.607 -3.555 1.00 96.94 93 PHE A O 1
ATOM 712 N N . GLY A 1 94 ? 5.905 7.145 -3.135 1.00 95.19 94 GLY A N 1
ATOM 713 C CA . GLY A 1 94 ? 5.309 6.632 -1.896 1.00 95.19 94 GLY A CA 1
ATOM 714 C C . GLY A 1 94 ? 5.080 7.714 -0.838 1.00 95.19 94 GLY A C 1
ATOM 715 O O . GLY A 1 94 ? 3.996 7.791 -0.262 1.00 95.19 94 GLY A O 1
ATOM 716 N N . GLU A 1 95 ? 6.046 8.606 -0.630 1.00 93.38 95 GLU A N 1
ATOM 717 C CA . GLU A 1 95 ? 5.912 9.746 0.282 1.00 93.38 95 GLU A CA 1
ATOM 718 C C . GLU A 1 95 ? 4.831 10.732 -0.174 1.00 93.38 95 GLU A C 1
ATOM 720 O O . GLU A 1 95 ? 4.025 11.190 0.641 1.00 93.38 95 GLU A O 1
ATOM 725 N N . TYR A 1 96 ? 4.740 11.007 -1.478 1.00 95.25 96 TYR A N 1
ATOM 726 C CA . TYR A 1 96 ? 3.663 11.826 -2.033 1.00 95.25 96 TYR A CA 1
ATOM 727 C C . TYR A 1 96 ? 2.291 11.204 -1.762 1.00 95.25 96 TYR A C 1
ATOM 729 O O . TYR A 1 96 ? 1.387 11.885 -1.274 1.00 95.25 96 TYR A O 1
ATOM 737 N N . ILE A 1 97 ? 2.143 9.896 -1.992 1.00 94.62 97 ILE A N 1
ATOM 738 C CA . ILE A 1 97 ? 0.934 9.154 -1.633 1.00 94.62 97 ILE A CA 1
ATOM 739 C C . ILE A 1 97 ? 0.667 9.323 -0.132 1.00 94.62 97 ILE A C 1
ATOM 741 O O . ILE A 1 97 ? -0.395 9.819 0.246 1.00 94.62 97 ILE A O 1
ATOM 745 N N . ARG A 1 98 ? 1.626 8.986 0.732 1.00 92.19 98 ARG A N 1
ATOM 746 C CA . ARG A 1 98 ? 1.500 9.048 2.198 1.00 92.19 98 ARG A CA 1
ATOM 747 C C . ARG A 1 98 ? 1.105 10.433 2.721 1.00 92.19 98 ARG A C 1
ATOM 749 O O . ARG A 1 98 ? 0.395 10.500 3.716 1.00 92.19 98 ARG A O 1
ATOM 756 N N . SER A 1 99 ? 1.499 11.514 2.043 1.00 91.19 99 SER A N 1
ATOM 757 C CA . SER A 1 99 ? 1.172 12.894 2.439 1.00 91.19 99 SER A CA 1
ATOM 758 C C . SER A 1 99 ? -0.327 13.233 2.408 1.00 91.19 99 SER A C 1
ATOM 760 O O . SER A 1 99 ? -0.768 14.136 3.116 1.00 91.19 99 SER A O 1
ATOM 762 N N . GLY A 1 100 ? -1.129 12.509 1.619 1.00 90.00 100 GLY A N 1
ATOM 763 C CA . GLY A 1 100 ? -2.593 12.629 1.656 1.00 90.00 100 GLY A CA 1
ATOM 764 C C . GLY A 1 100 ? -3.235 11.798 2.778 1.00 90.00 100 GLY A C 1
ATOM 765 O O . GLY A 1 100 ? -2.555 11.105 3.523 1.00 90.00 100 GLY A O 1
ATOM 766 N N . THR A 1 101 ? -4.566 11.712 2.815 1.00 91.19 101 THR A N 1
ATOM 767 C CA . THR A 1 101 ? -5.298 10.920 3.828 1.00 91.19 101 THR A CA 1
ATOM 768 C C . THR A 1 101 ? -4.901 9.439 3.829 1.00 91.19 101 THR A C 1
ATOM 770 O O . THR A 1 101 ? -5.021 8.767 2.803 1.00 91.19 101 THR A O 1
ATOM 773 N N . VAL A 1 102 ? -4.418 8.938 4.967 1.00 91.56 102 VAL A N 1
ATOM 774 C CA . VAL A 1 102 ? -4.118 7.511 5.227 1.00 91.56 102 VAL A CA 1
ATOM 775 C C . VAL A 1 102 ? -4.812 6.980 6.486 1.00 91.56 102 VAL A C 1
ATOM 777 O O . VAL A 1 102 ? -4.820 5.777 6.713 1.00 91.56 102 VAL A O 1
ATOM 780 N N . MET A 1 103 ? -5.418 7.865 7.277 1.00 91.62 103 MET A N 1
ATOM 781 C CA . MET A 1 103 ? -6.222 7.549 8.454 1.00 91.62 103 MET A CA 1
ATOM 782 C C . MET A 1 103 ? -7.500 8.379 8.375 1.00 91.62 103 MET A C 1
ATOM 784 O O . MET A 1 103 ? -7.420 9.595 8.174 1.00 91.62 103 MET A O 1
ATOM 788 N N . MET A 1 104 ? -8.664 7.735 8.461 1.00 94.31 104 MET A N 1
ATOM 789 C CA . MET A 1 104 ? -9.945 8.430 8.325 1.00 94.31 104 MET A CA 1
ATOM 790 C C . MET A 1 104 ? -10.462 8.933 9.682 1.00 94.31 104 MET A C 1
ATOM 792 O O . MET A 1 104 ? -10.329 8.222 10.681 1.00 94.31 104 MET A O 1
ATOM 796 N N . PRO A 1 105 ? -11.095 10.120 9.747 1.00 94.50 105 PRO A N 1
ATOM 797 C CA . PRO A 1 105 ? -11.736 10.607 10.971 1.00 94.50 105 PRO A CA 1
ATOM 798 C C . PRO A 1 105 ? -12.784 9.639 11.531 1.00 94.50 105 PRO A C 1
ATOM 800 O O . PRO A 1 105 ? -12.931 9.514 12.747 1.00 94.50 105 PRO A O 1
ATOM 803 N N . GLU A 1 106 ? -13.506 8.939 10.661 1.00 95.31 106 GLU A N 1
ATOM 804 C CA . GLU A 1 106 ? -14.523 7.959 11.036 1.00 95.31 106 GLU A CA 1
ATOM 805 C C . GLU A 1 106 ? -13.902 6.745 11.727 1.00 95.31 106 GLU A C 1
ATOM 807 O O . GLU A 1 106 ? -14.412 6.304 12.750 1.00 95.31 106 GLU A O 1
ATOM 812 N N . GLU A 1 107 ? -12.743 6.276 11.255 1.00 92.19 107 GLU A N 1
ATOM 813 C CA . GLU A 1 107 ? -12.000 5.187 11.902 1.00 92.19 107 GLU A CA 1
ATOM 814 C C . GLU A 1 107 ? -11.522 5.604 13.301 1.00 92.19 107 GLU A C 1
ATOM 816 O O . GLU A 1 107 ? -11.673 4.845 14.252 1.00 92.19 107 GLU A O 1
ATOM 821 N N . VAL A 1 108 ? -11.019 6.835 13.453 1.00 91.69 108 VAL A N 1
ATOM 822 C CA . VAL A 1 108 ? -10.577 7.377 14.756 1.00 91.69 108 VAL A CA 1
ATOM 823 C C . VAL A 1 108 ? -11.749 7.582 15.720 1.00 91.69 108 VAL A C 1
ATOM 825 O O . VAL A 1 108 ? -11.614 7.381 16.922 1.00 91.69 108 VAL A O 1
ATOM 828 N N . SER A 1 109 ? -12.905 8.000 15.207 1.00 94.00 109 SER A N 1
ATOM 829 C CA . SER A 1 109 ? -14.113 8.235 16.008 1.00 94.00 109 SER A CA 1
ATOM 830 C C . SER A 1 109 ? -14.967 6.983 16.216 1.00 94.00 109 SER A C 1
ATOM 832 O O . SER A 1 109 ? -16.038 7.080 16.815 1.00 94.00 109 SER A O 1
ATOM 834 N N . HIS A 1 110 ? -14.502 5.821 15.747 1.00 94.44 110 HIS A N 1
ATOM 835 C CA . HIS A 1 110 ? -15.218 4.546 15.810 1.00 94.44 110 HIS A CA 1
ATOM 836 C C . HIS A 1 110 ? -16.616 4.604 15.172 1.00 94.44 110 HIS A C 1
ATOM 838 O O . HIS A 1 110 ? -17.607 4.104 15.709 1.00 94.44 110 HIS A O 1
ATOM 844 N N . THR A 1 111 ? -16.706 5.257 14.015 1.00 96.06 111 THR A N 1
ATOM 845 C CA . THR A 1 111 ? -17.925 5.394 13.211 1.00 96.06 111 THR A CA 1
ATOM 846 C C . THR A 1 111 ? -17.726 4.815 11.812 1.00 96.06 111 THR A C 1
ATOM 848 O O . THR A 1 111 ? -16.612 4.513 11.391 1.00 96.06 111 THR A O 1
ATOM 851 N N . ARG A 1 112 ? -18.826 4.594 11.083 1.00 96.62 112 ARG A N 1
ATOM 852 C CA . ARG A 1 112 ? -18.777 4.002 9.742 1.00 96.62 112 ARG A CA 1
ATOM 853 C C . ARG A 1 112 ? -18.431 5.065 8.687 1.00 96.62 112 ARG A C 1
ATOM 855 O O . ARG A 1 112 ? -19.232 5.984 8.51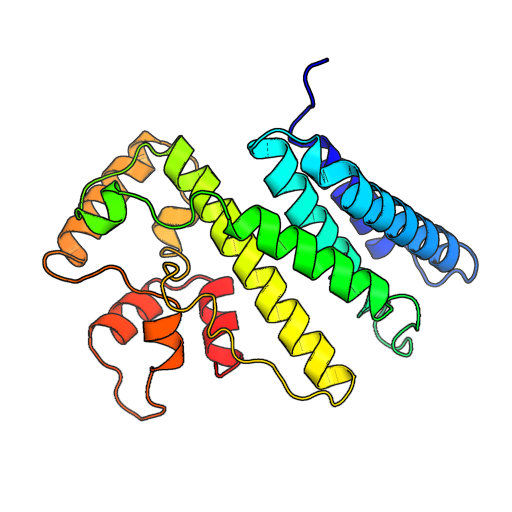0 1.00 96.62 112 ARG A O 1
ATOM 862 N N . PRO A 1 113 ? -17.319 4.925 7.942 1.00 97.00 113 PRO A N 1
ATOM 863 C CA . PRO A 1 113 ? -16.999 5.817 6.835 1.00 97.00 113 PRO A CA 1
ATOM 864 C C . PRO A 1 113 ? -17.891 5.570 5.611 1.00 97.00 113 PRO A C 1
ATOM 866 O O . PRO A 1 113 ? -18.440 4.473 5.446 1.00 97.00 113 PRO A O 1
ATOM 869 N N . PRO A 1 114 ? -17.990 6.546 4.690 1.00 97.12 114 PRO A N 1
ATOM 870 C CA . PRO A 1 114 ? -18.544 6.308 3.363 1.00 97.12 114 PRO A CA 1
ATOM 871 C C . PRO A 1 114 ? -17.746 5.215 2.640 1.00 97.12 114 PRO A C 1
ATOM 873 O O . PRO A 1 114 ? -16.525 5.309 2.511 1.00 97.12 114 PRO A O 1
ATOM 876 N N . TRP A 1 115 ? -18.431 4.187 2.129 1.00 97.00 115 TRP A N 1
ATOM 877 C CA . TRP A 1 115 ? -17.779 3.003 1.551 1.00 97.00 115 TRP A CA 1
ATOM 878 C C . TRP A 1 115 ? -16.776 3.333 0.435 1.00 97.00 115 TRP A C 1
ATOM 880 O O . TRP A 1 115 ? -15.676 2.786 0.404 1.00 97.00 115 TRP A O 1
ATOM 890 N N . GLN A 1 116 ? -17.129 4.259 -0.463 1.00 95.12 116 GLN A N 1
ATOM 891 C CA . GLN A 1 116 ? -16.264 4.650 -1.582 1.00 95.12 116 GLN A CA 1
ATOM 892 C C . GLN A 1 116 ? -14.974 5.335 -1.117 1.00 95.12 116 GLN A C 1
ATOM 894 O O . GLN A 1 116 ? -13.899 5.061 -1.651 1.00 95.12 116 GLN A O 1
ATOM 899 N N . GLU A 1 117 ? -15.060 6.194 -0.102 1.00 95.31 117 GLU A N 1
ATOM 900 C CA . GLU A 1 117 ? -13.893 6.869 0.473 1.00 95.31 117 GLU A CA 1
ATOM 901 C C . GLU A 1 117 ? -13.017 5.873 1.234 1.00 95.31 117 GLU A C 1
ATOM 903 O O . GLU A 1 117 ? -11.801 5.827 1.029 1.00 95.31 117 GLU A O 1
ATOM 908 N N . TRP A 1 118 ? -13.642 4.998 2.027 1.00 96.50 118 TRP A N 1
ATOM 909 C CA . TRP A 1 118 ? -12.948 3.913 2.710 1.00 96.50 118 TRP A CA 1
ATOM 910 C C . TRP A 1 118 ? -12.196 3.011 1.736 1.00 96.50 118 TRP A C 1
ATOM 912 O O . TRP A 1 118 ? -11.034 2.681 1.983 1.00 96.50 118 TRP A O 1
ATOM 922 N N . LEU A 1 119 ? -12.813 2.643 0.611 1.00 95.62 119 LEU A N 1
ATOM 923 C CA . LEU A 1 119 ? -12.181 1.813 -0.408 1.00 95.62 119 LEU A CA 1
ATOM 924 C C . LEU A 1 119 ? -10.953 2.514 -1.003 1.00 95.62 119 LEU A C 1
ATOM 926 O O . LEU A 1 119 ? -9.889 1.903 -1.093 1.00 95.62 119 LEU A O 1
ATOM 930 N N . GLN A 1 120 ? -11.058 3.799 -1.352 1.00 93.62 120 GLN A N 1
ATOM 931 C CA . GLN A 1 120 ? -9.931 4.573 -1.887 1.00 93.62 120 GLN A CA 1
ATOM 932 C C . GLN A 1 120 ? -8.765 4.666 -0.894 1.00 93.62 120 GLN A C 1
ATOM 934 O O . GLN A 1 120 ? -7.618 4.381 -1.255 1.00 93.62 120 GLN A O 1
ATOM 939 N N . VAL A 1 121 ? -9.046 5.007 0.368 1.00 95.44 121 VAL A N 1
ATOM 940 C CA . VAL A 1 121 ? -8.022 5.095 1.422 1.00 95.44 121 VAL A CA 1
ATOM 941 C C . VAL A 1 121 ? -7.444 3.710 1.738 1.00 95.44 121 VAL A C 1
ATOM 943 O O . VAL A 1 121 ? -6.252 3.584 2.015 1.00 95.44 121 VAL A O 1
ATOM 946 N N . SER A 1 122 ? -8.237 2.641 1.645 1.00 95.69 122 SER A N 1
ATOM 947 C CA . SER A 1 122 ? -7.768 1.260 1.835 1.00 95.69 122 SER A CA 1
ATOM 948 C C . SER A 1 122 ? -6.861 0.792 0.698 1.00 95.69 122 SER A C 1
ATOM 950 O O . SER A 1 122 ? -5.785 0.258 0.965 1.00 95.69 122 SER A O 1
ATOM 952 N N . CYS A 1 123 ? -7.221 1.055 -0.564 1.00 95.38 123 CYS A N 1
ATOM 953 C CA . CYS A 1 123 ? -6.356 0.809 -1.724 1.00 95.38 123 CYS A CA 1
ATOM 954 C C . CYS A 1 123 ? -5.010 1.519 -1.564 1.00 95.38 123 CYS A C 1
ATOM 956 O O . CYS A 1 123 ? -3.952 0.937 -1.814 1.00 95.38 123 CYS A O 1
ATOM 958 N N . LYS A 1 124 ? -5.048 2.770 -1.107 1.00 95.00 124 LYS A N 1
ATOM 959 C CA . LYS A 1 124 ? -3.865 3.582 -0.853 1.00 95.00 124 LYS A CA 1
ATOM 960 C C . LYS A 1 124 ? -2.971 2.992 0.244 1.00 95.00 124 LYS A C 1
ATOM 962 O O . LYS A 1 124 ? -1.794 2.755 -0.018 1.00 95.00 124 LYS A O 1
ATOM 967 N N . ARG A 1 125 ? -3.525 2.701 1.429 1.00 95.12 125 ARG A N 1
ATOM 968 C CA . ARG A 1 125 ? -2.808 2.063 2.553 1.00 95.12 125 ARG A CA 1
ATOM 969 C C . ARG A 1 125 ? -2.156 0.749 2.132 1.00 95.12 125 ARG A C 1
ATOM 971 O O . ARG A 1 125 ? -0.961 0.566 2.325 1.00 95.12 125 ARG A O 1
ATOM 978 N N . ARG A 1 126 ? -2.914 -0.132 1.474 1.00 95.75 126 ARG A N 1
ATOM 979 C CA . ARG A 1 126 ? -2.416 -1.424 0.973 1.00 95.75 126 ARG A CA 1
ATOM 980 C C . ARG A 1 126 ? -1.275 -1.254 -0.031 1.00 95.75 126 ARG A C 1
ATOM 982 O O . ARG A 1 126 ? -0.320 -2.015 0.003 1.00 95.75 126 ARG A O 1
ATOM 989 N N . SER A 1 127 ? -1.332 -0.227 -0.878 1.00 96.12 127 SER A N 1
ATOM 990 C CA . SER A 1 127 ? -0.252 0.068 -1.830 1.00 96.12 127 SER A CA 1
ATOM 991 C C . SER A 1 127 ? 1.014 0.577 -1.132 1.00 96.12 127 SER A C 1
ATOM 993 O O . SER A 1 127 ? 2.108 0.162 -1.496 1.00 96.12 127 SER A O 1
ATOM 995 N N . LEU A 1 128 ? 0.881 1.428 -0.105 1.00 94.94 128 LEU A N 1
ATOM 996 C CA . LEU A 1 128 ? 2.014 1.867 0.725 1.00 94.94 128 LEU A CA 1
ATOM 997 C C . LEU A 1 128 ? 2.669 0.684 1.443 1.00 94.94 128 LEU A C 1
ATOM 999 O O . LEU A 1 128 ? 3.885 0.545 1.421 1.00 94.94 128 LEU A O 1
ATOM 1003 N N . ILE A 1 129 ? 1.856 -0.213 1.998 1.00 93.31 129 ILE A N 1
ATOM 1004 C CA . ILE A 1 129 ? 2.335 -1.449 2.622 1.00 93.31 129 ILE A CA 1
ATOM 1005 C C . ILE A 1 129 ? 3.108 -2.300 1.608 1.00 93.31 129 ILE A C 1
ATOM 1007 O O . ILE A 1 129 ? 4.214 -2.738 1.904 1.00 93.31 129 ILE A O 1
ATOM 1011 N N . CYS A 1 130 ? 2.591 -2.479 0.388 1.00 94.50 130 CYS A N 1
ATOM 1012 C CA . CYS A 1 130 ? 3.314 -3.190 -0.669 1.00 94.50 130 CYS A CA 1
ATOM 1013 C C . CYS A 1 130 ? 4.658 -2.533 -1.026 1.00 94.50 130 CYS A C 1
ATOM 1015 O O . CYS A 1 130 ? 5.613 -3.253 -1.323 1.00 94.50 130 CYS A O 1
ATOM 1017 N N . LEU A 1 131 ? 4.755 -1.197 -0.992 1.00 93.75 131 LEU A N 1
ATOM 1018 C CA . LEU A 1 131 ? 6.033 -0.498 -1.155 1.00 93.75 131 LEU A CA 1
ATOM 1019 C C . LEU A 1 131 ? 6.999 -0.854 -0.018 1.00 93.75 131 LEU A C 1
ATOM 1021 O O . LEU A 1 131 ? 8.145 -1.189 -0.300 1.00 93.75 131 LEU A O 1
ATOM 1025 N N . TYR A 1 132 ? 6.549 -0.858 1.236 1.00 89.88 132 TYR A N 1
ATOM 1026 C CA . TYR A 1 132 ? 7.398 -1.237 2.370 1.00 89.88 132 TYR A CA 1
ATOM 1027 C C . TYR A 1 132 ? 7.878 -2.689 2.283 1.00 89.88 132 TYR A C 1
ATOM 1029 O O . TYR A 1 132 ? 9.071 -2.948 2.451 1.00 89.88 132 TYR A O 1
ATOM 1037 N N . CYS A 1 133 ? 6.998 -3.624 1.904 1.00 89.44 133 CYS A N 1
ATOM 1038 C CA . CYS A 1 133 ? 7.397 -5.004 1.613 1.00 89.44 133 CYS A CA 1
ATOM 1039 C C . CYS A 1 133 ? 8.476 -5.048 0.521 1.00 89.44 133 CYS A C 1
ATOM 1041 O O . CYS A 1 133 ? 9.461 -5.780 0.625 1.00 89.44 133 CYS A O 1
ATOM 1043 N N . PHE A 1 134 ? 8.295 -4.265 -0.547 1.00 90.38 134 PHE A N 1
ATOM 1044 C CA . PHE A 1 134 ? 9.244 -4.193 -1.652 1.00 90.38 134 PHE A CA 1
ATOM 1045 C C . PHE A 1 134 ? 10.602 -3.622 -1.225 1.00 90.38 134 PHE A C 1
ATOM 1047 O O . PHE A 1 134 ? 11.635 -4.185 -1.588 1.00 90.38 134 PHE A O 1
ATOM 1054 N N . GLU A 1 135 ? 10.618 -2.552 -0.430 1.00 88.00 135 GLU A N 1
ATOM 1055 C CA . GLU A 1 135 ? 11.845 -1.974 0.126 1.00 88.00 135 GLU A CA 1
ATOM 1056 C C . GLU A 1 135 ? 12.606 -2.984 0.983 1.00 88.00 135 GLU A C 1
ATOM 1058 O O . GLU A 1 135 ? 13.814 -3.151 0.796 1.00 88.00 135 GLU A O 1
ATOM 1063 N N . TRP A 1 136 ? 11.899 -3.698 1.861 1.00 85.50 136 TRP A N 1
ATOM 1064 C CA . TRP A 1 136 ? 12.476 -4.745 2.700 1.00 85.50 136 TRP A CA 1
ATOM 1065 C C . TRP A 1 136 ? 13.084 -5.876 1.861 1.00 85.50 136 TRP A C 1
ATOM 1067 O O . TRP A 1 136 ? 14.250 -6.230 2.048 1.00 85.50 136 TRP A O 1
ATOM 1077 N N . MET A 1 137 ? 12.349 -6.384 0.863 1.00 85.75 137 MET A N 1
ATOM 1078 C CA . MET A 1 137 ? 12.856 -7.411 -0.058 1.00 85.75 137 MET A CA 1
ATOM 1079 C C . MET A 1 137 ? 14.093 -6.928 -0.823 1.00 85.75 137 MET A C 1
ATOM 1081 O O . MET A 1 137 ? 15.074 -7.662 -0.953 1.00 85.75 137 MET A O 1
ATOM 1085 N N . ASN A 1 138 ? 14.073 -5.690 -1.323 1.00 85.56 138 ASN A N 1
ATOM 1086 C CA . ASN A 1 138 ? 15.205 -5.114 -2.038 1.00 85.56 138 ASN A CA 1
ATOM 1087 C C . ASN A 1 138 ? 16.431 -4.940 -1.124 1.00 85.56 138 ASN A C 1
ATOM 1089 O O . ASN A 1 138 ? 17.548 -5.221 -1.559 1.00 85.56 138 ASN A O 1
ATOM 1093 N N . ALA A 1 139 ? 16.244 -4.510 0.126 1.00 84.62 139 ALA A N 1
ATOM 1094 C CA . ALA A 1 139 ? 17.326 -4.401 1.104 1.00 84.62 139 ALA A CA 1
ATOM 1095 C C . ALA A 1 139 ? 17.953 -5.773 1.391 1.00 84.62 139 ALA A C 1
ATOM 1097 O O . ALA A 1 139 ? 19.170 -5.921 1.268 1.00 84.62 139 ALA A O 1
ATOM 1098 N N . MET A 1 140 ? 17.123 -6.790 1.647 1.00 82.62 140 MET A N 1
ATOM 1099 C CA . MET A 1 140 ? 17.564 -8.170 1.878 1.00 82.62 140 MET A CA 1
ATOM 1100 C C . MET A 1 140 ? 18.373 -8.732 0.704 1.00 82.62 140 MET A C 1
ATOM 1102 O O . MET A 1 140 ? 19.458 -9.275 0.900 1.00 82.62 140 MET A O 1
ATOM 1106 N N . LEU A 1 141 ? 17.895 -8.566 -0.534 1.00 81.69 141 LEU A N 1
ATOM 1107 C CA . LEU A 1 141 ? 18.585 -9.081 -1.726 1.00 81.69 141 LEU A CA 1
ATOM 1108 C C . LEU A 1 141 ? 19.932 -8.401 -1.999 1.00 81.69 141 LEU A C 1
ATOM 1110 O O . LEU A 1 141 ? 20.821 -9.018 -2.586 1.00 81.69 141 LEU A O 1
ATOM 1114 N N . ASN A 1 142 ? 20.084 -7.141 -1.593 1.00 80.31 142 ASN A N 1
ATOM 1115 C CA . ASN A 1 142 ? 21.299 -6.358 -1.818 1.00 80.31 142 ASN A CA 1
ATOM 1116 C C . ASN A 1 142 ? 22.206 -6.268 -0.577 1.00 80.31 142 ASN A C 1
ATOM 1118 O O . ASN A 1 142 ? 23.245 -5.613 -0.642 1.00 80.31 142 ASN A O 1
ATOM 1122 N N . ASN A 1 143 ? 21.862 -6.951 0.524 1.00 78.69 143 ASN A N 1
ATOM 1123 C CA . ASN A 1 143 ? 22.549 -6.873 1.821 1.00 78.69 143 ASN A CA 1
ATOM 1124 C C . ASN A 1 143 ? 22.674 -5.434 2.359 1.00 78.69 143 ASN A C 1
ATOM 1126 O O . ASN A 1 143 ? 23.711 -5.053 2.906 1.00 78.69 143 ASN A O 1
ATOM 1130 N N . PHE A 1 144 ? 21.632 -4.623 2.178 1.00 79.88 144 PHE A N 1
ATOM 1131 C CA . PHE A 1 144 ? 21.516 -3.325 2.839 1.00 79.88 144 PHE A CA 1
ATOM 1132 C C . PHE A 1 144 ? 20.855 -3.485 4.208 1.00 79.88 144 PHE A C 1
ATOM 1134 O O . PHE A 1 144 ? 20.099 -4.431 4.428 1.00 79.88 144 PHE A O 1
ATOM 1141 N N . GLU A 1 145 ? 21.110 -2.546 5.121 1.00 68.06 145 GLU A N 1
ATOM 1142 C CA . GLU A 1 145 ? 20.324 -2.453 6.352 1.00 68.06 145 GLU A CA 1
ATOM 1143 C C . GLU A 1 145 ? 18.851 -2.232 5.984 1.00 68.06 145 GLU A C 1
ATOM 1145 O O . GLU A 1 145 ? 18.520 -1.339 5.197 1.00 68.06 145 GLU A O 1
ATOM 1150 N N . SER A 1 146 ? 17.964 -3.077 6.515 1.00 62.50 146 SER A N 1
ATOM 1151 C CA . SER A 1 146 ? 16.526 -2.863 6.389 1.00 62.50 146 SER A CA 1
ATOM 1152 C C . SER A 1 146 ? 16.151 -1.637 7.211 1.00 62.50 146 SER A C 1
ATOM 1154 O O . SER A 1 146 ? 16.421 -1.587 8.412 1.00 62.50 146 SER A O 1
ATOM 1156 N N . PHE A 1 147 ? 15.523 -0.651 6.579 1.00 58.06 147 PHE A N 1
ATOM 1157 C CA . PHE A 1 147 ? 14.976 0.486 7.306 1.00 58.06 147 PHE A CA 1
ATOM 1158 C C . PHE A 1 147 ? 13.664 0.056 7.975 1.00 58.06 147 PHE A C 1
ATOM 1160 O O . PHE A 1 147 ? 12.813 -0.502 7.280 1.00 58.06 147 PHE A O 1
ATOM 1167 N N . PRO A 1 148 ? 13.488 0.284 9.289 1.00 56.28 148 PRO A N 1
ATOM 1168 C CA . PRO A 1 148 ? 12.222 -0.001 9.951 1.00 56.28 148 PRO A CA 1
ATOM 1169 C C . PRO A 1 148 ? 11.105 0.840 9.328 1.00 56.28 148 PRO A C 1
ATOM 1171 O O . PRO A 1 148 ? 11.340 1.959 8.859 1.00 56.28 148 PRO A O 1
ATOM 1174 N N . CYS A 1 149 ? 9.880 0.316 9.351 1.00 58.47 149 CYS A N 1
ATOM 1175 C CA . CYS A 1 149 ? 8.684 1.008 8.866 1.00 58.47 149 CYS A CA 1
ATOM 1176 C C . CYS A 1 149 ? 8.253 2.177 9.770 1.00 58.47 149 CYS A C 1
ATOM 1178 O O . CYS A 1 149 ? 7.127 2.643 9.633 1.00 58.47 149 CYS A O 1
ATOM 1180 N N . SER A 1 150 ? 9.156 2.715 10.599 1.00 61.09 150 SER A N 1
ATOM 1181 C CA . SER A 1 150 ? 8.901 3.663 11.695 1.00 61.09 150 SER A CA 1
ATOM 1182 C C . SER A 1 150 ? 8.142 4.937 11.301 1.00 61.09 150 SER A C 1
ATOM 1184 O O . SER A 1 150 ? 7.570 5.638 12.133 1.00 61.09 150 SER A O 1
ATOM 1186 N N . ASN A 1 151 ? 8.115 5.270 10.009 1.00 70.25 151 ASN A N 1
ATOM 1187 C CA . ASN A 1 151 ? 7.362 6.405 9.477 1.00 70.25 151 ASN A CA 1
ATOM 1188 C C . ASN A 1 151 ? 5.887 6.078 9.161 1.00 70.25 151 ASN A C 1
ATOM 1190 O O . ASN A 1 151 ? 5.165 6.951 8.668 1.00 70.25 151 ASN A O 1
ATOM 1194 N N . ALA A 1 152 ? 5.441 4.845 9.410 1.00 81.94 152 ALA A N 1
ATOM 1195 C CA . ALA A 1 152 ? 4.111 4.335 9.088 1.00 81.94 152 ALA A CA 1
ATOM 1196 C C . ALA A 1 152 ? 3.367 3.737 10.294 1.00 81.94 152 ALA A C 1
ATOM 1198 O O . ALA A 1 152 ? 2.236 3.289 10.130 1.00 81.94 152 ALA A O 1
ATOM 1199 N N . ASP A 1 153 ? 3.937 3.793 11.498 1.00 87.94 153 ASP A N 1
ATOM 1200 C CA . ASP A 1 153 ? 3.414 3.153 12.717 1.00 87.94 153 ASP A CA 1
ATOM 1201 C C . ASP A 1 153 ? 2.005 3.611 13.094 1.00 87.94 153 ASP A C 1
ATOM 1203 O O . ASP A 1 153 ? 1.226 2.867 13.685 1.00 87.94 153 ASP A O 1
ATOM 1207 N N . PHE A 1 154 ? 1.658 4.848 12.742 1.00 89.31 154 PHE A N 1
ATOM 1208 C CA . PHE A 1 154 ? 0.335 5.423 12.978 1.00 89.31 154 PHE A CA 1
ATOM 1209 C C . PHE A 1 154 ? -0.713 4.960 11.954 1.00 89.31 154 PHE A C 1
ATOM 1211 O O . PHE A 1 154 ? -1.911 5.154 12.160 1.00 89.31 154 PHE A O 1
ATOM 1218 N N . MET A 1 155 ? -0.280 4.410 10.816 1.00 91.94 155 MET A N 1
ATOM 1219 C CA . MET A 1 155 ? -1.172 4.008 9.738 1.00 91.94 155 MET A CA 1
ATOM 1220 C C . MET A 1 155 ? -1.952 2.763 10.169 1.00 91.94 155 MET A C 1
ATOM 1222 O O . MET A 1 155 ? -1.342 1.812 10.663 1.00 91.94 155 MET A O 1
ATOM 1226 N N . PRO A 1 156 ? -3.279 2.721 9.958 1.00 93.69 156 PRO A N 1
ATOM 1227 C CA . PRO A 1 156 ? -4.049 1.519 10.232 1.00 93.69 156 PRO A CA 1
ATOM 1228 C C . PRO A 1 156 ? -3.491 0.317 9.464 1.00 93.69 156 PRO A C 1
ATOM 1230 O O . PRO A 1 156 ? -3.170 0.429 8.273 1.00 93.69 156 PRO A O 1
ATOM 1233 N N . ALA A 1 157 ? -3.416 -0.829 10.135 1.00 92.88 157 ALA A N 1
ATOM 1234 C CA . ALA A 1 157 ? -3.076 -2.092 9.498 1.00 92.88 157 ALA A CA 1
ATOM 1235 C C . ALA A 1 157 ? -4.131 -2.458 8.430 1.00 92.88 157 ALA A C 1
ATOM 1237 O O . ALA A 1 157 ? -5.239 -1.903 8.434 1.00 92.88 157 ALA A O 1
ATOM 1238 N N . PRO A 1 158 ? -3.829 -3.376 7.488 1.00 93.25 158 PRO A N 1
ATOM 1239 C CA . PRO A 1 158 ? -4.814 -3.850 6.525 1.00 93.25 158 PRO A CA 1
ATOM 1240 C C . PRO A 1 158 ? -6.118 -4.253 7.211 1.00 93.25 158 PRO A C 1
ATOM 1242 O O . PRO A 1 158 ? -6.116 -5.009 8.182 1.00 93.25 158 PRO A O 1
ATOM 1245 N N . ALA A 1 159 ? -7.232 -3.732 6.695 1.00 92.69 159 ALA A N 1
ATOM 1246 C CA . ALA A 1 159 ? -8.552 -4.108 7.172 1.00 92.69 159 ALA A CA 1
ATOM 1247 C C . ALA A 1 159 ? -8.805 -5.606 6.964 1.00 92.69 159 ALA A C 1
ATOM 1249 O O . ALA A 1 159 ? -8.265 -6.201 6.026 1.00 92.69 159 ALA A O 1
ATOM 1250 N N . GLY A 1 160 ? -9.681 -6.169 7.800 1.00 93.12 160 GLY A N 1
ATOM 1251 C CA . GLY A 1 160 ? -10.026 -7.583 7.760 1.00 93.12 160 GLY A CA 1
ATOM 1252 C C . GLY A 1 160 ? -10.520 -8.044 6.387 1.00 93.12 160 GLY A C 1
ATOM 1253 O O . GLY A 1 160 ? -11.239 -7.322 5.684 1.00 93.12 160 GLY A O 1
ATOM 1254 N N . LYS A 1 161 ? -10.165 -9.279 6.026 1.00 95.75 161 LYS A N 1
ATOM 1255 C CA . LYS A 1 161 ? -10.442 -9.922 4.736 1.00 95.75 161 LYS A CA 1
ATOM 1256 C C . LYS A 1 161 ? -11.893 -9.766 4.299 1.00 95.75 161 LYS A C 1
ATOM 1258 O O . LYS A 1 161 ? -12.163 -9.355 3.175 1.00 95.75 161 LYS A O 1
ATOM 1263 N N . VAL A 1 162 ? -12.825 -10.024 5.216 1.00 95.44 162 VAL A N 1
ATOM 1264 C CA . VAL A 1 162 ? -14.266 -9.943 4.944 1.00 95.44 162 VAL A CA 1
ATOM 1265 C C . VAL A 1 162 ? -14.672 -8.544 4.481 1.00 95.44 162 VAL A C 1
ATOM 1267 O O . VAL A 1 162 ? -15.397 -8.427 3.500 1.00 95.44 162 VAL A O 1
ATOM 1270 N N . LEU A 1 163 ? -14.200 -7.482 5.142 1.00 96.50 163 LEU A N 1
ATOM 1271 C CA . LEU A 1 163 ? -14.531 -6.110 4.744 1.00 96.50 163 LEU A CA 1
ATOM 1272 C C . LEU A 1 163 ? -13.915 -5.750 3.392 1.00 96.50 163 LEU A C 1
ATOM 1274 O O . LEU A 1 163 ? -14.530 -5.027 2.612 1.00 96.50 163 LEU A O 1
ATOM 1278 N N . TRP A 1 164 ? -12.710 -6.242 3.111 1.00 96.75 164 TRP A N 1
ATOM 1279 C CA . TRP A 1 164 ? -12.009 -5.959 1.863 1.00 96.75 164 TRP A CA 1
ATOM 1280 C C . TRP A 1 164 ? -12.625 -6.643 0.638 1.00 96.75 164 TRP A C 1
ATOM 1282 O O . TRP A 1 164 ? -12.691 -6.043 -0.432 1.00 96.75 164 TRP A O 1
ATOM 1292 N N . GLU A 1 165 ? -13.083 -7.886 0.776 1.00 96.00 165 GLU A N 1
ATOM 1293 C CA . GLU A 1 165 ? -13.595 -8.675 -0.351 1.00 96.00 165 GLU A CA 1
ATOM 1294 C C . GLU A 1 165 ? -15.025 -8.301 -0.771 1.00 96.00 165 GLU A C 1
ATOM 1296 O O . GLU A 1 165 ? -15.465 -8.652 -1.872 1.00 96.00 165 GLU A O 1
ATOM 1301 N N . ILE A 1 166 ? -15.776 -7.592 0.077 1.00 97.06 166 ILE A N 1
ATOM 1302 C CA . ILE A 1 166 ? -17.145 -7.194 -0.249 1.00 97.06 166 ILE A CA 1
ATOM 1303 C C . ILE A 1 166 ? -17.135 -6.076 -1.302 1.00 97.06 166 ILE A C 1
ATOM 1305 O O . ILE A 1 166 ? -16.700 -4.953 -1.064 1.00 97.06 166 ILE A O 1
ATOM 1309 N N . THR A 1 167 ? -17.705 -6.385 -2.466 1.00 95.81 167 THR A N 1
ATOM 1310 C CA . THR A 1 167 ? -17.843 -5.477 -3.620 1.00 95.81 167 THR A CA 1
ATOM 1311 C C . THR A 1 167 ? -19.225 -4.827 -3.728 1.00 95.81 167 THR A C 1
ATOM 1313 O O . THR A 1 167 ? -19.516 -4.145 -4.708 1.00 95.81 167 THR A O 1
ATOM 1316 N N . ASP A 1 168 ? -20.083 -5.044 -2.734 1.00 97.69 168 ASP A N 1
ATOM 1317 C CA . ASP A 1 168 ? -21.451 -4.536 -2.670 1.00 97.69 168 ASP A CA 1
ATOM 1318 C C . ASP A 1 168 ? -21.604 -3.609 -1.461 1.00 97.69 168 ASP A C 1
ATOM 1320 O O . ASP A 1 168 ? -21.326 -4.014 -0.332 1.00 97.69 168 ASP A O 1
ATOM 1324 N N . GLN A 1 169 ? -22.043 -2.372 -1.701 1.00 97.69 169 GLN A N 1
ATOM 1325 C CA . GLN A 1 169 ? -22.090 -1.339 -0.667 1.00 97.69 169 GLN A CA 1
ATOM 1326 C C . GLN A 1 169 ? -22.973 -1.731 0.518 1.00 97.69 169 GLN A C 1
ATOM 1328 O O . GLN A 1 169 ? -22.552 -1.603 1.663 1.00 97.69 169 GLN A O 1
ATOM 1333 N N . GLU A 1 170 ? -24.189 -2.214 0.258 1.00 97.88 170 GLU A N 1
ATOM 1334 C CA . GLU A 1 170 ? -25.158 -2.519 1.314 1.00 97.88 170 GLU A CA 1
ATOM 1335 C C . GLU A 1 170 ? -24.649 -3.655 2.205 1.00 97.88 170 GLU A C 1
ATOM 1337 O O . GLU A 1 170 ? -24.710 -3.581 3.435 1.00 97.88 170 GLU A O 1
ATOM 1342 N N . LYS A 1 171 ? -24.074 -4.699 1.598 1.00 98.19 171 LYS A N 1
ATOM 1343 C CA . LYS A 1 171 ? -23.431 -5.787 2.346 1.00 98.19 171 LYS A CA 1
ATOM 1344 C C . LYS A 1 171 ? -22.224 -5.300 3.133 1.00 98.19 171 LYS A C 1
ATOM 1346 O O . LYS A 1 171 ? -22.011 -5.781 4.247 1.00 98.19 171 LYS A O 1
ATOM 1351 N N . TRP A 1 172 ? -21.445 -4.381 2.569 1.00 98.44 172 TRP A N 1
ATOM 1352 C CA . TRP A 1 172 ? -20.275 -3.826 3.236 1.00 98.44 172 TRP A CA 1
ATOM 1353 C C . TRP A 1 172 ? -20.690 -3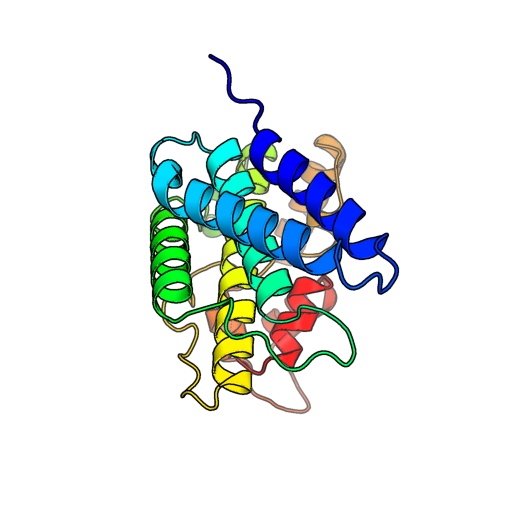.013 4.460 1.00 98.44 172 TRP A C 1
ATOM 1355 O O . TRP A 1 172 ? -20.130 -3.221 5.529 1.00 98.44 172 TRP A O 1
ATOM 1365 N N . GLU A 1 173 ? -21.721 -2.173 4.349 1.00 98.12 173 GLU A N 1
ATOM 1366 C CA . GLU A 1 173 ? -22.227 -1.364 5.465 1.00 98.12 173 GLU A CA 1
ATOM 1367 C C . GLU A 1 173 ? -22.694 -2.241 6.634 1.00 98.12 173 GLU A C 1
ATOM 1369 O O . GLU A 1 173 ? -22.315 -2.002 7.781 1.00 98.12 173 GLU A O 1
ATOM 1374 N N . VAL A 1 174 ? -23.434 -3.318 6.344 1.00 98.12 174 VAL A N 1
ATOM 1375 C CA . VAL A 1 174 ? -23.864 -4.292 7.362 1.00 98.12 174 VAL A CA 1
ATOM 1376 C C . VAL A 1 174 ? -22.673 -5.011 8.002 1.00 98.12 174 VAL A C 1
ATOM 1378 O O . VAL A 1 174 ? -22.678 -5.267 9.208 1.00 98.12 174 VAL A O 1
ATOM 1381 N N . ALA A 1 175 ? -21.661 -5.381 7.215 1.00 97.81 175 ALA A N 1
ATOM 1382 C CA . ALA A 1 175 ? -20.459 -6.028 7.732 1.00 97.81 175 ALA A CA 1
ATOM 1383 C C . ALA A 1 175 ? -19.622 -5.067 8.591 1.00 97.81 175 ALA A C 1
ATOM 1385 O O . ALA A 1 175 ? -19.134 -5.469 9.648 1.00 97.81 175 ALA A O 1
ATOM 1386 N N . TYR A 1 176 ? -19.514 -3.802 8.184 1.00 97.69 176 TYR A N 1
ATOM 1387 C CA . TYR A 1 176 ? -18.773 -2.774 8.906 1.00 97.69 176 TYR A CA 1
ATOM 1388 C C . TYR A 1 176 ? -19.421 -2.450 10.254 1.00 97.69 176 TYR A C 1
ATOM 1390 O O . TYR A 1 176 ? -18.720 -2.351 11.254 1.00 97.69 176 TYR A O 1
ATOM 1398 N N . ASP A 1 177 ? -20.753 -2.388 10.336 1.00 97.50 177 ASP A N 1
ATOM 1399 C CA . ASP A 1 177 ? -21.450 -2.190 11.618 1.00 97.50 177 ASP A CA 1
ATOM 1400 C C . ASP A 1 177 ? -21.177 -3.324 12.613 1.00 97.50 177 ASP A C 1
ATOM 1402 O O . ASP A 1 177 ? -20.998 -3.096 13.811 1.00 97.50 177 ASP A O 1
ATOM 1406 N N . ARG A 1 178 ? -21.110 -4.567 12.122 1.00 96.50 178 ARG A N 1
ATOM 1407 C CA . ARG A 1 178 ? -20.734 -5.720 12.954 1.00 96.50 178 ARG A CA 1
ATOM 1408 C C . ARG A 1 178 ? -19.282 -5.629 13.400 1.00 96.50 178 ARG A C 1
ATOM 1410 O O . ARG A 1 178 ? -18.994 -5.927 14.557 1.00 96.50 178 ARG A O 1
ATOM 1417 N N . TRP A 1 179 ? -18.394 -5.210 12.501 1.00 95.75 179 TRP A N 1
ATOM 1418 C CA . TRP A 1 179 ? -16.988 -4.982 12.810 1.00 95.75 179 TRP A CA 1
ATOM 1419 C C . TRP A 1 179 ? -16.823 -3.895 13.885 1.00 95.75 179 TRP A C 1
ATOM 1421 O O . TRP A 1 179 ? -16.150 -4.141 14.882 1.00 95.75 179 TRP A O 1
ATOM 1431 N N . LEU A 1 180 ? -17.540 -2.769 13.786 1.00 96.00 180 LEU A N 1
ATOM 1432 C CA . LEU A 1 180 ? -17.570 -1.735 14.829 1.00 96.00 180 LEU A CA 1
ATOM 1433 C C . LEU A 1 180 ? -18.055 -2.284 16.175 1.00 96.00 180 LEU A C 1
ATOM 1435 O O . LEU A 1 180 ? -17.492 -1.945 17.214 1.00 96.00 180 LEU A O 1
ATOM 1439 N N . GLY A 1 181 ? -19.074 -3.146 16.178 1.00 96.12 181 GLY A N 1
ATOM 1440 C CA . GLY A 1 181 ? -19.541 -3.810 17.397 1.00 96.12 181 GLY A CA 1
ATOM 1441 C C . GLY A 1 181 ? -18.492 -4.741 18.013 1.00 96.12 181 GLY A C 1
ATOM 1442 O O . GLY A 1 181 ? -18.321 -4.750 19.230 1.00 96.12 181 GLY A O 1
ATOM 1443 N N . ARG A 1 182 ? -17.764 -5.496 17.180 1.00 94.25 182 ARG A N 1
ATOM 1444 C CA . ARG A 1 182 ? -16.678 -6.395 17.606 1.00 94.25 182 ARG A CA 1
ATOM 1445 C C . ARG A 1 182 ? -15.494 -5.623 18.194 1.00 94.25 182 ARG A C 1
ATOM 1447 O O . ARG A 1 182 ? -14.929 -6.057 19.191 1.00 94.25 182 ARG A O 1
ATOM 1454 N N . TRP A 1 183 ? -15.141 -4.496 17.585 1.00 95.06 183 TRP A N 1
ATOM 1455 C CA . TRP A 1 183 ? -14.015 -3.644 17.976 1.00 95.06 183 TRP A CA 1
ATOM 1456 C C . TRP A 1 183 ? -14.409 -2.531 18.964 1.00 95.06 183 TRP A C 1
ATOM 1458 O O . TRP A 1 183 ? -13.639 -1.606 19.202 1.00 95.06 183 TRP A O 1
ATOM 1468 N N . ALA A 1 184 ? -15.610 -2.589 19.546 1.00 94.62 184 ALA A N 1
ATOM 1469 C CA . ALA A 1 184 ? -16.131 -1.531 20.403 1.00 94.62 184 ALA A CA 1
ATOM 1470 C C . ALA A 1 184 ? -15.245 -1.277 21.635 1.00 94.62 184 ALA A C 1
ATOM 1472 O O . ALA A 1 184 ? -14.959 -2.184 22.416 1.00 94.62 184 ALA A O 1
ATOM 1473 N N . GLY A 1 185 ? -14.866 -0.011 21.832 1.00 91.38 185 GLY A N 1
ATOM 1474 C CA . GLY A 1 185 ? -14.018 0.413 22.950 1.00 91.38 185 GLY A CA 1
ATOM 1475 C C . GLY A 1 185 ? -12.529 0.103 22.769 1.00 91.38 185 GLY A C 1
ATOM 1476 O O . GLY A 1 185 ? -11.772 0.277 23.721 1.00 91.38 185 GLY A O 1
ATOM 1477 N N . LEU A 1 186 ? -12.118 -0.348 21.581 1.00 91.88 186 LEU A N 1
ATOM 1478 C CA . LEU A 1 186 ? -10.722 -0.550 21.207 1.00 91.88 186 LEU A CA 1
ATOM 1479 C C . LEU A 1 186 ? -10.301 0.513 20.192 1.00 91.88 186 LEU A C 1
ATOM 1481 O O . LEU A 1 186 ? -11.066 0.856 19.294 1.00 91.88 186 LEU A O 1
ATOM 1485 N N . ASP A 1 187 ? -9.066 0.989 20.311 1.00 90.50 187 ASP A N 1
ATOM 1486 C CA . ASP A 1 187 ? -8.475 1.880 19.315 1.00 90.50 187 ASP A CA 1
ATOM 1487 C C . ASP A 1 187 ? -8.132 1.120 18.023 1.00 90.50 187 ASP A C 1
ATOM 1489 O O . ASP A 1 187 ? -7.860 -0.091 18.037 1.00 90.50 187 ASP A O 1
ATOM 1493 N N . VAL A 1 188 ? -8.089 1.853 16.905 1.00 91.44 188 VAL A N 1
ATOM 1494 C CA . VAL A 1 188 ? -7.713 1.337 15.579 1.00 91.44 188 VAL A CA 1
ATOM 1495 C C . VAL A 1 188 ? -6.382 0.594 15.654 1.00 91.44 188 VAL A C 1
ATOM 1497 O O . VAL A 1 188 ? -5.404 1.137 16.155 1.00 91.44 188 VAL A O 1
ATOM 1500 N N . TYR A 1 189 ? -6.341 -0.640 15.147 1.00 93.81 189 TYR A N 1
ATOM 1501 C CA . TYR A 1 189 ? -5.109 -1.426 15.079 1.00 93.81 189 TYR A CA 1
ATOM 1502 C C . TYR A 1 189 ? -4.180 -0.888 13.983 1.00 93.81 189 TYR A C 1
ATOM 1504 O O . TYR A 1 189 ? -4.580 -0.795 12.816 1.00 93.81 189 TYR A O 1
ATOM 1512 N N . THR A 1 190 ? -2.959 -0.501 14.347 1.00 93.81 190 THR A N 1
ATOM 1513 C CA . THR A 1 190 ? -2.003 0.153 13.442 1.00 93.81 190 THR A CA 1
ATOM 1514 C C . THR A 1 190 ? -0.831 -0.747 13.058 1.00 93.81 190 THR A C 1
ATOM 1516 O O . THR A 1 190 ? -0.617 -1.812 13.632 1.00 93.81 190 THR A O 1
ATOM 1519 N N . LEU A 1 191 ? -0.037 -0.321 12.073 1.00 91.25 191 LEU A N 1
ATOM 1520 C CA . LEU A 1 191 ? 1.232 -0.985 11.759 1.00 91.25 191 LEU A CA 1
ATOM 1521 C C . LEU A 1 191 ? 2.223 -0.929 12.928 1.00 91.25 191 LEU A C 1
ATOM 1523 O O . LEU A 1 191 ? 3.002 -1.857 13.096 1.00 91.25 191 LEU A O 1
ATOM 1527 N N . GLY A 1 192 ? 2.161 0.111 13.759 1.00 90.38 192 GLY A N 1
ATOM 1528 C CA . GLY A 1 192 ? 2.957 0.197 14.980 1.00 90.38 192 GLY A CA 1
ATOM 1529 C C . GLY A 1 192 ? 2.529 -0.827 16.028 1.00 90.38 192 GLY A C 1
ATOM 1530 O O . GLY A 1 192 ? 3.383 -1.391 16.704 1.00 90.38 192 GLY A O 1
ATOM 1531 N N . ASP A 1 193 ? 1.228 -1.116 16.155 1.00 91.12 193 ASP A N 1
ATOM 1532 C CA . ASP A 1 193 ? 0.766 -2.222 17.006 1.00 91.12 193 ASP A CA 1
ATOM 1533 C C . ASP A 1 193 ? 1.333 -3.566 16.510 1.00 91.12 193 ASP A C 1
ATOM 1535 O O . ASP A 1 193 ? 1.760 -4.392 17.316 1.00 91.12 193 ASP A O 1
ATOM 1539 N N . LEU A 1 194 ? 1.385 -3.752 15.185 1.00 88.94 194 LEU A N 1
ATOM 1540 C CA . LEU A 1 194 ? 1.931 -4.947 14.543 1.00 88.94 194 LEU A CA 1
ATOM 1541 C C . LEU A 1 194 ? 3.447 -5.099 14.760 1.00 88.94 194 LEU A C 1
ATOM 1543 O O . LEU A 1 194 ? 3.889 -6.186 15.111 1.00 88.94 194 LEU A O 1
ATOM 1547 N N . GLU A 1 195 ? 4.229 -4.028 14.598 1.00 84.81 195 GLU A N 1
ATOM 1548 C CA . GLU A 1 195 ? 5.689 -4.013 14.834 1.00 84.81 195 GLU A CA 1
ATOM 1549 C C . GLU A 1 195 ? 6.039 -4.243 16.315 1.00 84.81 195 GLU A C 1
ATOM 1551 O O . GLU A 1 195 ? 7.021 -4.893 16.661 1.00 84.81 195 GLU A O 1
ATOM 1556 N N . ASN A 1 196 ? 5.195 -3.763 17.231 1.00 85.50 196 ASN A N 1
ATOM 1557 C CA . ASN A 1 196 ? 5.380 -3.993 18.666 1.00 85.50 196 ASN A CA 1
ATOM 1558 C C . ASN A 1 196 ? 4.840 -5.354 19.140 1.00 85.50 196 ASN A C 1
ATOM 1560 O O . ASN A 1 196 ? 4.906 -5.661 20.340 1.00 85.50 196 ASN A O 1
ATOM 1564 N N . MET A 1 197 ? 4.311 -6.182 18.233 1.00 84.19 197 MET A N 1
ATOM 1565 C CA . MET A 1 197 ? 3.811 -7.508 18.566 1.00 84.19 197 MET A CA 1
ATOM 1566 C C . MET A 1 197 ? 4.966 -8.378 19.075 1.00 84.19 197 MET A C 1
ATOM 1568 O O . MET A 1 197 ? 5.877 -8.761 18.346 1.00 84.19 197 MET A O 1
ATOM 1572 N N . SER A 1 198 ? 4.928 -8.720 20.363 1.00 73.00 198 SER A N 1
ATOM 1573 C CA . SER A 1 198 ? 5.991 -9.515 20.974 1.00 73.00 198 SER A CA 1
ATOM 1574 C C . SER A 1 198 ? 5.959 -10.961 20.461 1.00 73.00 198 SER A C 1
ATOM 1576 O O . SER A 1 198 ? 4.929 -11.627 20.601 1.00 73.00 198 SER A O 1
ATOM 1578 N N . PRO A 1 199 ? 7.074 -11.503 19.940 1.00 69.62 199 PRO A N 1
ATOM 1579 C CA . PRO A 1 199 ? 7.132 -12.903 19.549 1.00 69.62 199 PRO A CA 1
ATOM 1580 C C . PRO A 1 199 ? 6.989 -13.793 20.789 1.00 69.62 199 PRO A C 1
ATOM 1582 O O . PRO A 1 199 ? 7.762 -13.697 21.744 1.00 69.62 199 PRO A O 1
ATOM 1585 N N . GLY A 1 200 ? 5.995 -14.680 20.787 1.00 71.06 200 GLY A N 1
ATOM 1586 C CA . GLY A 1 200 ? 5.707 -15.532 21.935 1.00 71.06 200 GLY A CA 1
ATOM 1587 C C . GLY A 1 200 ? 4.521 -16.473 21.719 1.00 71.06 200 GLY A C 1
ATOM 1588 O O . GLY A 1 200 ? 3.867 -16.425 20.681 1.00 71.06 200 GLY A O 1
ATOM 1589 N N . PRO A 1 201 ? 4.237 -17.356 22.694 1.00 73.81 201 PRO A N 1
ATOM 1590 C CA . PRO A 1 201 ? 3.126 -18.307 22.612 1.00 73.81 201 PRO A CA 1
ATOM 1591 C C . PRO A 1 201 ? 1.749 -17.656 22.815 1.00 73.81 201 PRO A C 1
ATOM 1593 O O . PRO A 1 201 ? 0.736 -18.319 22.618 1.00 73.81 201 PRO A O 1
ATOM 1596 N N . THR A 1 202 ? 1.710 -16.397 23.254 1.00 81.06 202 THR A N 1
ATOM 1597 C CA . THR A 1 202 ? 0.491 -15.646 23.568 1.00 81.06 202 THR A CA 1
ATOM 1598 C C . THR A 1 202 ? 0.552 -14.288 22.893 1.00 81.06 202 THR A C 1
ATOM 1600 O O . THR A 1 202 ? 1.570 -13.604 23.013 1.00 81.06 202 THR A O 1
ATOM 1603 N N . LEU A 1 203 ? -0.536 -13.899 22.240 1.00 86.19 203 LEU A N 1
ATOM 1604 C CA . LEU A 1 203 ? -0.715 -12.579 21.651 1.00 86.19 203 LEU A CA 1
ATOM 1605 C C . LEU A 1 203 ? -1.614 -11.738 22.566 1.00 86.19 203 LEU A C 1
ATOM 1607 O O . LEU A 1 203 ? -2.366 -12.274 23.382 1.00 86.19 203 LEU A O 1
ATOM 1611 N N . ASP A 1 204 ? -1.516 -10.412 22.484 1.00 90.94 204 ASP A N 1
ATOM 1612 C CA . ASP A 1 204 ? -2.516 -9.559 23.122 1.00 90.94 204 ASP A CA 1
ATOM 1613 C C . ASP A 1 204 ? -3.846 -9.636 22.359 1.00 90.94 204 ASP A C 1
ATOM 1615 O O . ASP A 1 204 ? -3.889 -9.967 21.174 1.00 90.94 204 ASP A O 1
ATOM 1619 N N . LEU A 1 205 ? -4.941 -9.287 23.035 1.00 91.38 205 LEU A N 1
ATOM 1620 C CA . LEU A 1 205 ? -6.288 -9.419 22.484 1.00 91.38 205 LEU A CA 1
ATOM 1621 C C . LEU A 1 205 ? -6.469 -8.704 21.132 1.00 91.38 205 LEU A C 1
ATOM 1623 O O . LEU A 1 205 ? -7.132 -9.247 20.251 1.00 91.38 205 LEU A O 1
ATOM 1627 N N . ARG A 1 206 ? -5.907 -7.500 20.946 1.00 93.44 206 ARG A N 1
ATOM 1628 C CA . ARG A 1 206 ? -6.088 -6.735 19.697 1.00 93.44 206 ARG A CA 1
ATOM 1629 C C . ARG A 1 206 ? -5.332 -7.406 18.555 1.00 93.44 206 ARG A C 1
ATOM 1631 O O . ARG A 1 206 ? -5.884 -7.544 17.467 1.00 93.44 206 ARG A O 1
ATOM 1638 N N . SER A 1 207 ? -4.118 -7.874 18.831 1.00 92.44 207 SER A N 1
ATOM 1639 C CA . SER A 1 207 ? -3.311 -8.654 17.892 1.00 92.44 207 SER A CA 1
ATOM 1640 C C . SER A 1 207 ? -3.976 -9.977 17.505 1.00 92.44 207 SER A C 1
ATOM 1642 O O . SER A 1 207 ? -4.017 -10.307 16.322 1.00 92.44 207 SER A O 1
ATOM 1644 N N . GLU A 1 208 ? -4.562 -10.707 18.462 1.00 92.31 208 GLU A N 1
ATOM 1645 C CA . GLU A 1 208 ? -5.343 -11.924 18.181 1.00 92.31 208 GLU A CA 1
ATOM 1646 C C . GLU A 1 208 ? -6.549 -11.624 17.285 1.00 92.31 208 GLU A C 1
ATOM 1648 O O . GLU A 1 208 ? -6.760 -12.299 16.277 1.00 92.31 208 GLU A O 1
ATOM 1653 N N . MET A 1 209 ? -7.319 -10.588 17.627 1.00 94.44 209 MET A N 1
ATOM 1654 C CA . MET A 1 209 ? -8.504 -10.182 16.870 1.00 94.44 209 MET A CA 1
ATOM 1655 C C . MET A 1 209 ? -8.164 -9.744 15.446 1.00 94.44 209 MET A C 1
ATOM 1657 O O . MET A 1 209 ? -8.875 -10.116 14.514 1.00 94.44 209 MET A O 1
ATOM 1661 N N . TRP A 1 210 ? -7.099 -8.957 15.270 1.00 94.56 210 TRP A N 1
ATOM 1662 C CA . TRP A 1 210 ? -6.653 -8.533 13.946 1.00 94.56 210 TRP A CA 1
ATOM 1663 C C . TRP A 1 210 ? -6.181 -9.729 13.114 1.00 94.56 210 TRP A C 1
ATOM 1665 O O . TRP A 1 210 ? -6.587 -9.871 11.961 1.00 94.56 210 TRP A O 1
ATOM 1675 N N . LEU A 1 211 ? -5.385 -10.625 13.709 1.00 92.31 211 LEU A N 1
ATOM 1676 C CA . LEU A 1 211 ? -4.850 -11.800 13.022 1.00 92.31 211 LEU A CA 1
ATOM 1677 C C . LEU A 1 211 ? -5.949 -12.780 12.585 1.00 92.31 211 LEU A C 1
ATOM 1679 O O . LEU A 1 211 ? -5.841 -13.371 11.513 1.00 92.31 211 LEU A O 1
ATOM 1683 N N . GLU A 1 212 ? -7.019 -12.933 13.371 1.00 93.88 212 GLU A N 1
ATOM 1684 C CA . GLU A 1 212 ? -8.176 -13.768 13.008 1.00 93.88 212 GLU A CA 1
ATOM 1685 C C . GLU A 1 212 ? -8.865 -13.288 11.720 1.00 93.88 212 GLU A C 1
ATOM 1687 O O . GLU A 1 212 ? -9.430 -14.086 10.970 1.00 93.88 212 GLU A O 1
ATOM 1692 N N . GLU A 1 213 ? -8.812 -11.985 11.448 1.00 94.19 213 GLU A N 1
ATOM 1693 C CA . GLU A 1 213 ? -9.448 -11.361 10.288 1.00 94.19 213 GLU A CA 1
ATOM 1694 C C . GLU A 1 213 ? -8.456 -11.058 9.154 1.00 94.19 213 GLU A C 1
ATOM 1696 O O . GLU A 1 213 ? -8.881 -10.573 8.103 1.00 94.19 213 GLU A O 1
ATOM 1701 N N . ALA A 1 214 ? -7.160 -11.327 9.334 1.00 93.31 214 ALA A N 1
ATOM 1702 C CA . ALA A 1 214 ? -6.117 -10.955 8.385 1.00 93.31 214 ALA A CA 1
ATOM 1703 C C . ALA A 1 214 ? -6.305 -11.628 7.015 1.00 93.31 214 ALA A C 1
ATOM 1705 O O . ALA A 1 214 ? -6.615 -12.816 6.898 1.00 93.31 214 ALA A O 1
ATOM 1706 N N . ASP A 1 215 ? -6.092 -10.851 5.954 1.00 94.56 215 ASP A N 1
ATOM 1707 C CA . ASP A 1 215 ? -6.013 -11.370 4.591 1.00 94.56 215 ASP A CA 1
ATOM 1708 C C . ASP A 1 215 ? -4.574 -11.754 4.218 1.00 94.56 215 ASP A C 1
ATOM 1710 O O . ASP A 1 215 ? -3.653 -11.696 5.033 1.00 94.56 215 ASP A O 1
ATOM 1714 N N . GLU A 1 216 ? -4.357 -12.146 2.966 1.00 94.06 216 GLU A N 1
ATOM 1715 C CA . GLU A 1 216 ? -3.053 -12.581 2.468 1.00 94.06 216 GLU A CA 1
ATOM 1716 C C . GLU A 1 216 ? -1.966 -11.502 2.628 1.00 94.06 216 GLU A C 1
ATOM 1718 O O . GLU A 1 216 ? -0.804 -11.841 2.855 1.00 94.06 216 GLU A O 1
ATOM 1723 N N . LEU A 1 217 ? -2.326 -10.213 2.557 1.00 92.19 217 LEU A N 1
ATOM 1724 C CA . LEU A 1 217 ? -1.388 -9.115 2.798 1.00 92.19 217 LEU A CA 1
ATOM 1725 C C . LEU A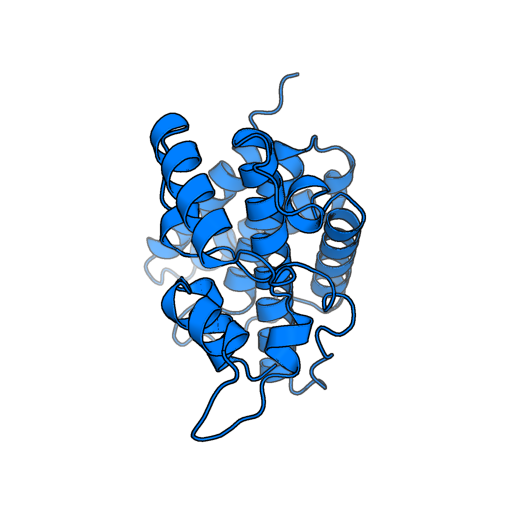 1 217 ? -1.062 -8.988 4.290 1.00 92.19 217 LEU A C 1
ATOM 1727 O O . LEU A 1 217 ? 0.103 -8.813 4.641 1.00 92.19 217 LEU A O 1
ATOM 1731 N N . GLY A 1 218 ? -2.064 -9.108 5.165 1.00 91.19 218 GLY A N 1
ATOM 1732 C CA . GLY A 1 218 ? -1.855 -9.138 6.615 1.00 91.19 218 GLY A CA 1
ATOM 1733 C C . GLY A 1 218 ? -0.954 -10.299 7.051 1.00 91.19 218 GLY A C 1
ATOM 1734 O O . GLY A 1 218 ? -0.011 -10.103 7.816 1.00 91.19 218 GLY A O 1
ATOM 1735 N N . ILE A 1 219 ? -1.169 -11.493 6.492 1.00 91.00 219 ILE A N 1
ATOM 1736 C CA . ILE A 1 219 ? -0.310 -12.658 6.750 1.00 91.00 219 ILE A CA 1
ATOM 1737 C C . ILE A 1 219 ? 1.109 -12.436 6.216 1.00 91.00 219 ILE A C 1
ATOM 1739 O O . ILE A 1 219 ? 2.070 -12.790 6.895 1.00 91.00 219 ILE A O 1
ATOM 1743 N N . LEU A 1 220 ? 1.276 -11.815 5.042 1.00 89.25 220 LEU A N 1
ATOM 1744 C CA . LEU A 1 220 ? 2.606 -11.460 4.539 1.00 89.25 220 LEU A CA 1
ATOM 1745 C C . LEU A 1 220 ? 3.345 -10.536 5.519 1.00 89.25 220 LEU A C 1
ATOM 1747 O O . LEU A 1 220 ? 4.501 -10.811 5.832 1.00 89.25 220 LEU A O 1
ATOM 1751 N N . LEU A 1 221 ? 2.685 -9.500 6.048 1.00 87.19 221 LEU A N 1
ATOM 1752 C CA . LEU A 1 221 ? 3.289 -8.596 7.036 1.00 87.19 221 LEU A CA 1
ATOM 1753 C C . LEU A 1 221 ? 3.779 -9.341 8.281 1.00 87.19 221 LEU A C 1
ATOM 1755 O O . LEU A 1 221 ? 4.917 -9.138 8.696 1.00 87.19 221 LEU A O 1
ATOM 1759 N N . MET A 1 222 ? 2.976 -10.271 8.803 1.00 83.81 222 MET A N 1
ATOM 1760 C CA . MET A 1 222 ? 3.368 -11.128 9.929 1.00 83.81 222 MET A CA 1
ATOM 1761 C C . MET A 1 222 ? 4.642 -11.937 9.650 1.00 83.81 222 MET A C 1
ATOM 1763 O O . MET A 1 222 ? 5.440 -12.171 10.554 1.00 83.81 222 MET A O 1
ATOM 1767 N N . THR A 1 223 ? 4.855 -12.378 8.406 1.00 80.75 223 THR A N 1
ATOM 1768 C CA . THR A 1 223 ? 6.058 -13.152 8.049 1.00 80.75 223 THR A CA 1
ATOM 1769 C C . THR A 1 223 ? 7.314 -12.307 7.891 1.00 80.75 223 THR A C 1
ATOM 1771 O O . THR A 1 223 ? 8.414 -12.848 7.992 1.00 80.75 223 THR A O 1
ATOM 1774 N N . MET A 1 224 ? 7.176 -11.004 7.635 1.00 74.25 224 MET A N 1
ATOM 1775 C CA . MET A 1 224 ? 8.328 -10.123 7.438 1.00 74.25 224 MET A CA 1
ATOM 1776 C C . MET A 1 224 ? 9.038 -9.771 8.747 1.00 74.25 224 MET A C 1
ATOM 1778 O O . MET A 1 224 ? 10.160 -9.276 8.682 1.00 74.25 224 MET A O 1
ATOM 1782 N N . GLY A 1 225 ? 8.431 -10.072 9.904 1.00 58.72 225 GLY A N 1
ATOM 1783 C CA . GLY A 1 225 ? 9.013 -9.787 11.214 1.00 58.72 225 GLY A CA 1
ATOM 1784 C C . GLY A 1 225 ? 9.384 -8.313 11.346 1.00 58.72 225 GLY A C 1
ATOM 1785 O O . GLY A 1 225 ? 10.547 -8.021 11.619 1.00 58.72 225 GLY A O 1
ATOM 1786 N N . LEU A 1 226 ? 8.419 -7.432 11.043 1.00 52.00 226 LEU A N 1
ATOM 1787 C CA . LEU A 1 226 ? 8.511 -6.017 11.402 1.00 52.00 226 LEU A CA 1
ATOM 1788 C C . LEU A 1 226 ? 8.697 -5.913 12.915 1.00 52.00 226 LEU A C 1
ATOM 1790 O O . LEU A 1 226 ? 7.913 -6.586 13.622 1.00 52.00 226 LEU A O 1
#

Sequence (226 aa):
MTSNPAGPLSNCLALCRMWANNSPVETGGDFLKVSMKTELLRLLNEYQEYDGATLVAAFQAAIIYAIAMLFPAPHQPPSKMFDLSTLAALKEFGEYIRSGTVMMPEEVSHTRPPWQEWLQVSCKRRSLICLYCFEWMNAMLNNFESFPCSNADFMPAPAGKVLWEITDQEKWEVAYDRWLGRWAGLDVYTLGDLENMSPGPTLDLRSEMWLEEADELGILLMTMGL

Secondary structure (DSSP, 8-state):
----TTHHHHHHHHHHHHHHH--S-TTHHHHHHHHHHHHHHHHHHHGGG--HHHHHHHHHHHHHHHHHHHS-STTSPPPTTS-HHHHHHHHHHHHHHHHS--S-HHHHTT-PPPHHHHHHHHHHHHHHHHHHHHHHHHHHHHTPPPPPSTTSTTSBPPPPHHHHH---HHHHHHHHHHHHHHTTT-PPPBHHHHHT---SS---HHHHHHHHH--HHHHHHHHHT-

Foldseek 3Di:
DDPPLCVLVVLLVVLVVQLVPDDPDVPSLVVSLVVLLVSLVVLLVCLVVDDLSSNLNSLLSNLSSLVCQQDVDVPDDRDPSDDPVSLVSNVVSLVVLVVDDQDDPCLQVLHDDQLVVVLSSLSSNLSSLSNLVSQLVVCVVVVHPRDDPVVFQPGADRDFPVLNPDPDRVSNRVVSVVVSVVCPPHHGHGVNNVLPFDDDPDTPPVVVVCVVRDDPSSVVSNVSND